Protein AF-A0A9E8MXX3-F1 (afdb_monomer_lite)

Foldseek 3Di:
DPDPVVVVVVVVVVPPDDPDDCAAEAPDPDADPPHNYHYDDPPDDDQFAEDAPVVVVPDDQDDAQRWHQHPVVRFIWGDNRPDTDTPDDDPDDPQEFEDAEQVSLPVQCVVVVVAEREGDAQHEYEQAFEYEHPHAYACNNHAYDYPAQVGREYEYELEENHEEAAAYHYERHEYEYANYAPDAYDHPPPHDHHYYNYHYDNHHHDHDD

pLDDT: mean 90.37, std 12.1, range [49.12, 98.62]

Secondary structure (DSSP, 8-state):
---HHHHHHHHHHHT--------EEES-SS--TT-SEEE--SS----PPEE-HHHHHT-SSPPTT-EEEETTTTEEEEE-SSSEEE-PPP---SSEEEESSGGGGHHHHHHTTTTEEEPPTT-EEEE-SEEE-SSEEE-TT-EEEES-TTT-EEE-TTSEEEEESS-EEEES-EEE-TTSEEEEE---SS--EEEES-EEES-B-----

InterPro domains:
  IPR059888 Phage tail-like, trimerisation region [PF26696] (25-89)

Structure (mmCIF, N/CA/C/O backbone):
data_AF-A0A9E8MXX3-F1
#
_entry.id   AF-A0A9E8MXX3-F1
#
loop_
_atom_site.group_PDB
_atom_site.id
_atom_site.type_symbol
_atom_site.label_atom_id
_atom_site.label_alt_id
_atom_site.label_comp_id
_atom_site.label_asym_id
_atom_site.label_entity_id
_atom_site.label_seq_id
_atom_site.pdbx_PDB_ins_code
_atom_site.Cartn_x
_atom_site.Cartn_y
_atom_site.Cartn_z
_atom_site.occupancy
_atom_site.B_iso_or_equiv
_atom_site.auth_seq_id
_atom_site.auth_comp_id
_atom_site.auth_asym_id
_atom_site.auth_atom_id
_atom_site.pdbx_PDB_model_num
ATOM 1 N N . MET A 1 1 ? -75.488 18.891 26.482 1.00 51.50 1 MET A N 1
ATOM 2 C CA . MET A 1 1 ? -74.584 17.748 26.210 1.00 51.50 1 MET A CA 1
ATOM 3 C C . MET A 1 1 ? -73.662 18.078 25.031 1.00 51.50 1 MET A C 1
ATOM 5 O O . MET A 1 1 ? -73.907 17.634 23.919 1.00 51.50 1 MET A O 1
ATOM 9 N N . LYS A 1 2 ? -72.642 18.923 25.226 1.00 52.25 2 LYS A N 1
ATOM 10 C CA . LYS A 1 2 ? -71.668 19.297 24.181 1.00 52.25 2 LYS A CA 1
ATOM 11 C C . LYS A 1 2 ? -70.307 19.552 24.844 1.00 52.25 2 LYS A C 1
ATOM 13 O O . LYS A 1 2 ? -70.026 20.690 25.183 1.00 52.25 2 LYS A O 1
ATOM 18 N N . SER A 1 3 ? -69.503 18.512 25.076 1.00 56.03 3 SER A N 1
ATOM 19 C CA . SER A 1 3 ? -68.077 18.686 25.443 1.00 56.03 3 SER A CA 1
ATOM 20 C C . SER A 1 3 ? -67.236 17.398 25.431 1.00 56.03 3 SER A C 1
ATOM 22 O O . SER A 1 3 ? -66.040 17.480 25.194 1.00 56.03 3 SER A O 1
ATOM 24 N N . ASN A 1 4 ? -67.816 16.199 25.563 1.00 59.06 4 ASN A N 1
ATOM 25 C CA . ASN A 1 4 ? -67.015 14.972 25.763 1.00 59.06 4 ASN A CA 1
ATOM 26 C C . ASN A 1 4 ? -66.175 14.513 24.552 1.00 59.06 4 ASN A C 1
ATOM 28 O O . ASN A 1 4 ? -65.220 13.762 24.721 1.00 59.06 4 ASN A O 1
ATOM 32 N N . LYS A 1 5 ? -66.505 14.953 23.329 1.00 59.31 5 LYS A N 1
ATOM 33 C CA . LYS A 1 5 ? -65.745 14.576 22.122 1.00 59.31 5 LYS A CA 1
ATOM 34 C C . LYS A 1 5 ? -64.396 15.300 22.027 1.00 59.31 5 LYS A C 1
ATOM 36 O O . LYS A 1 5 ? -63.440 14.712 21.540 1.00 59.31 5 LYS A O 1
ATOM 41 N N . LEU A 1 6 ? -64.310 16.539 22.521 1.00 61.47 6 LEU A N 1
ATOM 42 C CA . LEU A 1 6 ? -63.077 17.335 22.480 1.00 61.47 6 LEU A CA 1
ATOM 43 C C . LEU A 1 6 ? -62.052 16.818 23.499 1.00 61.47 6 LEU A C 1
ATOM 45 O O . LEU A 1 6 ? -60.873 16.699 23.186 1.00 61.47 6 LEU A O 1
ATOM 49 N N . THR A 1 7 ? -62.522 16.419 24.684 1.00 67.94 7 THR A N 1
ATOM 50 C CA . THR A 1 7 ? -61.693 15.795 25.725 1.00 67.94 7 THR A CA 1
ATOM 51 C C . THR A 1 7 ? -61.165 14.428 25.288 1.00 67.94 7 THR A C 1
ATOM 53 O O . THR A 1 7 ? -60.003 14.119 25.520 1.00 67.94 7 THR A O 1
ATOM 56 N N . LEU A 1 8 ? -61.986 13.626 24.597 1.00 64.69 8 LEU A N 1
ATOM 57 C CA . LEU A 1 8 ? -61.573 12.322 24.074 1.00 64.69 8 LEU A CA 1
ATOM 58 C C . LEU A 1 8 ? -60.527 12.454 22.951 1.00 64.69 8 LEU A C 1
ATOM 60 O O . LEU A 1 8 ? -59.564 11.698 22.936 1.00 64.69 8 LEU A O 1
ATOM 64 N N . ILE A 1 9 ? -60.662 13.445 22.061 1.00 69.81 9 ILE A N 1
ATOM 65 C CA . ILE A 1 9 ? -59.649 13.750 21.031 1.00 69.81 9 ILE A CA 1
ATOM 66 C C . ILE A 1 9 ? -58.335 14.223 21.673 1.00 69.81 9 ILE A C 1
ATOM 68 O O . ILE A 1 9 ? -57.268 13.774 21.266 1.00 69.81 9 ILE A O 1
ATOM 72 N N . GLY A 1 10 ? -58.400 15.070 22.708 1.00 69.31 10 GLY A N 1
ATOM 73 C CA . GLY A 1 10 ? -57.216 15.508 23.455 1.00 69.31 10 GLY A CA 1
ATOM 74 C C . GLY A 1 10 ? -56.471 14.358 24.144 1.00 69.31 10 GLY A C 1
ATOM 75 O O . GLY A 1 10 ? -55.245 14.329 24.123 1.00 69.31 10 GLY A O 1
ATOM 76 N N . ILE A 1 11 ? -57.199 13.372 24.684 1.00 69.31 11 ILE A N 1
ATOM 77 C CA . ILE A 1 11 ? -56.609 12.159 25.276 1.00 69.31 11 ILE A CA 1
ATOM 78 C C . ILE A 1 11 ? -55.983 11.267 24.195 1.00 69.31 11 ILE A C 1
ATOM 80 O O . ILE A 1 11 ? -54.882 10.770 24.393 1.00 69.31 11 ILE A O 1
ATOM 84 N N . VAL A 1 12 ? -56.625 11.097 23.034 1.00 67.06 12 VAL A N 1
ATOM 85 C CA . VAL A 1 12 ? -56.074 10.299 21.918 1.00 67.06 12 VAL A CA 1
ATOM 86 C C . VAL A 1 12 ? -54.793 10.923 21.346 1.00 67.06 12 VAL A C 1
ATOM 88 O O . VAL A 1 12 ? -53.860 10.196 21.020 1.00 67.06 12 VAL A O 1
ATOM 91 N N . ILE A 1 13 ? -54.703 12.256 21.288 1.00 67.12 13 ILE A N 1
ATOM 92 C CA . ILE A 1 13 ? -53.485 12.972 20.866 1.00 67.12 13 ILE A CA 1
ATOM 93 C C . ILE A 1 13 ? -52.346 12.803 21.889 1.00 67.12 13 ILE A C 1
ATOM 95 O O . ILE A 1 13 ? -51.187 12.717 21.494 1.00 67.12 13 ILE A O 1
ATOM 99 N N . LEU A 1 14 ? -52.661 12.674 23.185 1.00 62.53 14 LEU A N 1
ATOM 100 C CA . LEU A 1 14 ? -51.678 12.425 24.250 1.00 62.53 14 LEU A CA 1
ATOM 101 C C . LEU A 1 14 ? -51.040 11.019 24.171 1.00 62.53 14 LEU A C 1
ATOM 103 O O . LEU A 1 14 ? -49.971 10.804 24.734 1.00 62.53 14 LEU A O 1
ATOM 107 N N . PHE A 1 15 ? -51.669 10.080 23.450 1.00 60.38 15 PHE A N 1
ATOM 108 C CA . PHE A 1 15 ? -51.160 8.726 23.187 1.00 60.38 15 PHE A CA 1
ATOM 109 C C . PHE A 1 15 ? -50.511 8.564 21.802 1.00 60.38 15 PHE A C 1
ATOM 111 O O . PHE A 1 15 ? -50.185 7.439 21.420 1.00 60.38 15 PHE A O 1
ATOM 118 N N . ILE A 1 16 ? -50.286 9.649 21.048 1.00 65.12 16 ILE A N 1
ATOM 119 C CA . ILE A 1 16 ? -49.403 9.602 19.874 1.00 65.12 16 ILE A CA 1
ATOM 120 C C . ILE A 1 16 ? -47.984 9.409 20.408 1.00 65.12 16 ILE A C 1
ATOM 122 O O . ILE A 1 16 ? -47.291 10.353 20.781 1.00 65.12 16 ILE A O 1
ATOM 126 N N . THR A 1 17 ? -47.594 8.144 20.517 1.00 58.97 17 THR A N 1
ATOM 127 C CA . THR A 1 17 ? -46.279 7.703 20.957 1.00 58.97 17 THR A CA 1
ATOM 128 C C . THR A 1 17 ? -45.234 8.312 20.036 1.00 58.97 17 THR A C 1
ATOM 130 O O . THR A 1 17 ? -45.117 7.923 18.872 1.00 58.97 17 THR A O 1
ATOM 133 N N . THR A 1 18 ? -44.464 9.265 20.548 1.00 60.56 18 THR A N 1
ATOM 134 C CA . THR A 1 18 ? -43.192 9.613 19.932 1.00 60.56 18 THR A CA 1
ATOM 135 C C . THR A 1 18 ? -42.325 8.361 19.997 1.00 60.56 18 THR A C 1
ATOM 137 O O . THR A 1 18 ? -42.146 7.761 21.058 1.00 60.56 18 THR A O 1
ATOM 140 N N . THR A 1 19 ? -41.826 7.902 18.855 1.00 60.47 19 THR A N 1
ATOM 141 C CA . THR A 1 19 ? -40.753 6.910 18.834 1.00 60.47 19 THR A CA 1
ATOM 142 C C . THR A 1 19 ? -39.552 7.559 19.509 1.00 60.47 19 THR A C 1
ATOM 144 O O . THR A 1 19 ? -38.874 8.388 18.904 1.00 60.47 19 THR A O 1
ATOM 147 N N . ALA A 1 20 ? -39.330 7.262 20.788 1.00 61.31 20 ALA A N 1
ATOM 148 C CA . ALA A 1 20 ? -38.105 7.661 21.456 1.00 61.31 20 ALA A CA 1
ATOM 149 C C . ALA A 1 20 ? -36.953 6.935 20.751 1.00 61.31 20 ALA A C 1
ATOM 151 O O . ALA A 1 20 ? -36.932 5.705 20.692 1.00 61.31 20 ALA A O 1
ATOM 152 N N . LEU A 1 21 ? -36.032 7.696 20.161 1.00 63.25 21 LEU A N 1
ATOM 153 C CA . LEU A 1 21 ? -34.808 7.148 19.590 1.00 63.25 21 LEU A CA 1
ATOM 154 C C . LEU A 1 21 ? -33.996 6.553 20.749 1.00 63.25 21 LEU A C 1
ATOM 156 O O . LEU A 1 21 ? -33.576 7.279 21.644 1.00 63.25 21 LEU A O 1
ATOM 160 N N . ALA A 1 22 ? -33.813 5.231 20.767 1.00 72.19 22 ALA A N 1
ATOM 161 C CA . ALA A 1 22 ? -33.088 4.513 21.824 1.00 72.19 22 ALA A CA 1
ATOM 162 C C . ALA A 1 22 ? -31.554 4.560 21.647 1.00 72.19 22 ALA A C 1
ATOM 164 O O . ALA A 1 22 ? -30.841 3.689 22.141 1.00 72.19 22 ALA A O 1
ATOM 165 N N . GLN A 1 23 ? -31.050 5.542 20.901 1.00 86.56 23 GLN A N 1
ATOM 166 C CA . GLN A 1 23 ? -29.627 5.697 20.618 1.00 86.56 23 GLN A CA 1
ATOM 167 C C . GLN A 1 23 ? -28.916 6.242 21.852 1.00 86.56 23 GLN A C 1
ATOM 169 O O . GLN A 1 23 ? -29.399 7.173 22.503 1.00 86.56 23 GLN A O 1
ATOM 174 N N . VAL A 1 24 ? -27.754 5.680 22.167 1.00 91.75 24 VAL A N 1
ATOM 175 C CA . VAL A 1 24 ? -26.924 6.175 23.263 1.00 91.75 24 VAL A CA 1
ATOM 176 C C . VAL A 1 24 ? -25.972 7.227 22.705 1.00 91.75 24 VAL A C 1
ATOM 178 O O . VAL A 1 24 ? -25.040 6.905 21.979 1.00 91.75 24 VAL A O 1
ATOM 181 N N . GLY A 1 25 ? -26.204 8.492 23.045 1.00 91.38 25 GLY A N 1
ATOM 182 C CA . GLY A 1 25 ? -25.257 9.577 22.793 1.00 91.38 25 GLY A CA 1
ATOM 183 C C . GLY A 1 25 ? -24.396 9.849 24.022 1.00 91.38 25 GLY A C 1
ATOM 184 O O . GLY A 1 25 ? -24.923 10.033 25.119 1.00 91.38 25 GLY A O 1
ATOM 185 N N . VAL A 1 26 ? -23.077 9.920 23.851 1.00 94.06 26 VAL A N 1
ATOM 186 C CA . VAL A 1 26 ? -22.134 10.379 24.878 1.00 94.06 26 VAL A CA 1
ATOM 187 C C . VAL A 1 26 ? -21.408 11.607 24.341 1.00 94.06 26 VAL A C 1
ATOM 189 O O . VAL A 1 26 ? -20.681 11.531 23.358 1.00 94.06 26 VAL A O 1
ATOM 192 N N . GLY A 1 27 ? -21.629 12.767 24.960 1.00 93.31 27 GLY A N 1
ATOM 193 C CA . GLY A 1 27 ? -21.054 14.035 24.484 1.00 93.31 27 GLY A CA 1
ATOM 194 C C . GLY A 1 27 ? -21.733 14.627 23.237 1.00 93.31 27 GLY A C 1
ATOM 195 O O . GLY A 1 27 ? -21.269 15.633 22.709 1.00 93.31 27 GLY A O 1
ATOM 196 N N . THR A 1 28 ? -22.857 14.053 22.793 1.00 92.12 28 THR A N 1
ATOM 197 C CA . THR A 1 28 ? -23.733 14.599 21.743 1.00 92.12 28 THR A CA 1
ATOM 198 C C . THR A 1 28 ? -25.205 14.437 22.131 1.00 92.12 28 THR A C 1
ATOM 200 O O . THR A 1 28 ? -25.588 13.450 22.758 1.00 92.12 28 THR A O 1
ATOM 203 N N . THR A 1 29 ? -26.038 15.412 21.763 1.00 90.94 29 THR A N 1
ATOM 204 C CA . THR A 1 29 ? -27.509 15.340 21.867 1.00 90.94 29 THR A CA 1
ATOM 205 C C . THR A 1 29 ? -28.170 14.956 20.546 1.00 90.94 29 THR A C 1
ATOM 207 O O . THR A 1 29 ? -29.389 14.820 20.475 1.00 90.94 29 THR A O 1
ATOM 210 N N . SER A 1 30 ? -27.382 14.798 19.486 1.00 91.31 30 SER A N 1
ATOM 211 C CA . SER A 1 30 ? -27.832 14.368 18.166 1.00 91.31 30 SER A CA 1
ATOM 212 C C . SER A 1 30 ? -26.893 13.270 17.673 1.00 91.31 30 SER A C 1
ATOM 214 O O . SER A 1 30 ? -26.006 13.565 16.874 1.00 91.31 30 SER A O 1
ATOM 216 N N . PRO A 1 31 ? -27.026 12.038 18.204 1.00 92.31 31 PRO A N 1
ATOM 217 C CA . PRO A 1 31 ? -26.298 10.887 17.687 1.00 92.31 31 PRO A CA 1
ATOM 218 C C . PRO A 1 31 ? -26.534 10.720 16.187 1.00 92.31 31 PRO A C 1
ATOM 220 O O . PRO A 1 31 ? -27.641 10.981 15.704 1.00 92.31 31 PRO A O 1
ATOM 223 N N . ASP A 1 32 ? -25.525 10.249 15.459 1.00 93.44 32 ASP A N 1
ATOM 224 C CA . ASP A 1 32 ? -25.701 9.885 14.057 1.00 93.44 32 ASP A CA 1
ATOM 225 C C . ASP A 1 32 ? -26.836 8.856 13.914 1.00 93.44 32 ASP A C 1
ATOM 227 O O . ASP A 1 32 ? -26.907 7.869 14.656 1.00 93.44 32 ASP A O 1
ATOM 231 N N . ALA A 1 33 ? -27.736 9.074 12.951 1.00 91.31 33 ALA A N 1
ATOM 232 C CA . ALA A 1 33 ? -28.928 8.251 12.752 1.00 91.31 33 ALA A CA 1
ATOM 233 C C . ALA A 1 33 ? -28.610 6.770 12.457 1.00 91.31 33 ALA A C 1
ATOM 235 O O . ALA A 1 33 ? -29.458 5.909 12.688 1.00 91.31 33 ALA A O 1
ATOM 236 N N . SER A 1 34 ? -27.403 6.468 11.969 1.00 91.25 34 SER A N 1
ATOM 237 C CA . SER A 1 34 ? -26.929 5.108 11.696 1.00 91.25 34 SER A CA 1
ATOM 238 C C . SER A 1 34 ? -26.264 4.422 12.899 1.00 91.25 34 SER A C 1
ATOM 240 O O . SER A 1 34 ? -25.916 3.244 12.814 1.00 91.25 34 SER A O 1
ATOM 242 N N . SER A 1 35 ? -26.109 5.119 14.030 1.00 90.88 35 SER A N 1
ATOM 243 C CA . SER A 1 35 ? -25.409 4.617 15.215 1.00 90.88 35 SER A CA 1
ATOM 244 C C . SER A 1 35 ? -26.363 4.113 16.306 1.00 90.88 35 SER A C 1
ATOM 246 O O . SER A 1 35 ? -27.438 4.668 16.540 1.00 90.88 35 SER A O 1
ATOM 248 N N . ALA A 1 36 ? -25.953 3.050 17.006 1.00 92.19 36 ALA A N 1
ATOM 249 C CA . ALA A 1 36 ? -26.573 2.632 18.269 1.00 92.19 36 ALA A CA 1
ATOM 250 C C . ALA A 1 36 ? -25.893 3.289 19.490 1.00 92.19 36 ALA A C 1
ATOM 252 O O . ALA A 1 36 ? -26.540 3.519 20.513 1.00 92.19 36 ALA A O 1
ATOM 253 N N . LEU A 1 37 ? -24.600 3.605 19.359 1.00 93.19 37 LEU A N 1
ATOM 254 C CA . LEU A 1 37 ? -23.781 4.356 20.306 1.00 93.19 37 LEU A CA 1
ATOM 255 C C . LEU A 1 37 ? -22.956 5.379 19.514 1.00 93.19 37 LEU A C 1
ATOM 257 O O . LEU A 1 37 ? -22.193 4.979 18.637 1.00 93.19 37 LEU A O 1
ATOM 261 N N . ASP A 1 38 ? -23.093 6.662 19.844 1.00 95.06 38 ASP A N 1
ATOM 262 C CA . ASP A 1 38 ? -22.302 7.760 19.279 1.00 95.06 38 ASP A CA 1
ATOM 263 C C . ASP A 1 38 ? -21.558 8.489 20.400 1.00 95.06 38 ASP A C 1
ATOM 265 O O . ASP A 1 38 ? -22.160 8.894 21.400 1.00 95.06 38 ASP A O 1
ATOM 269 N N . ILE A 1 39 ? -20.244 8.637 20.250 1.00 95.38 39 ILE A N 1
ATOM 270 C CA . ILE A 1 39 ? -19.372 9.277 21.233 1.00 95.38 39 ILE A CA 1
ATOM 271 C C . ILE A 1 39 ? -18.681 10.458 20.557 1.00 95.38 39 ILE A C 1
ATOM 273 O O . ILE A 1 39 ? -17.799 10.272 19.722 1.00 95.38 39 ILE A O 1
ATOM 277 N N . SER A 1 40 ? -19.031 11.674 20.974 1.00 95.56 40 SER A N 1
ATOM 278 C CA . SER A 1 40 ? -18.422 12.910 20.485 1.00 95.56 40 SER A CA 1
ATOM 279 C C . SER A 1 40 ? -17.608 13.575 21.591 1.00 95.56 40 SER A C 1
ATOM 281 O O . SER A 1 40 ? -18.142 13.993 22.619 1.00 95.56 40 SER A O 1
ATOM 283 N N . SER A 1 41 ? -16.299 13.690 21.386 1.00 95.31 41 SER A N 1
ATOM 284 C CA . SER A 1 41 ? -15.399 14.445 22.256 1.00 95.31 41 SER A CA 1
ATOM 285 C C . SER A 1 41 ? -14.149 14.865 21.489 1.00 95.31 41 SER A C 1
ATOM 287 O O . SER A 1 41 ? -13.673 14.144 20.617 1.00 95.31 41 SER A O 1
ATOM 289 N N . THR A 1 42 ? -13.602 16.034 21.824 1.00 96.25 42 THR A N 1
ATOM 290 C CA . THR A 1 42 ? -12.313 16.520 21.302 1.00 96.25 42 THR A CA 1
ATOM 291 C C . THR A 1 42 ? -11.166 16.324 22.295 1.00 96.25 42 THR A C 1
ATOM 293 O O . THR A 1 42 ? -10.011 16.559 21.948 1.00 96.25 42 THR A O 1
ATOM 296 N N . THR A 1 43 ? -11.468 15.911 23.532 1.00 96.81 43 THR A N 1
ATOM 297 C CA . THR A 1 43 ? -10.500 15.809 24.641 1.00 96.81 43 THR A CA 1
ATOM 298 C C . THR A 1 43 ? -10.482 14.441 25.323 1.00 96.81 43 THR A C 1
ATOM 300 O O . THR A 1 43 ? -9.586 14.172 26.120 1.00 96.81 43 THR A O 1
ATOM 303 N N . GLN A 1 44 ? -11.453 13.571 25.038 1.00 95.44 44 GLN A N 1
ATOM 304 C CA . GLN A 1 44 ? -11.590 12.239 25.631 1.00 95.44 44 GLN A CA 1
ATOM 305 C C . GLN A 1 44 ? -11.795 11.191 24.535 1.00 95.44 44 GLN A C 1
ATOM 307 O O . GLN A 1 44 ? -12.273 11.505 23.449 1.00 95.44 44 GLN A O 1
ATOM 312 N N . GLY A 1 45 ? -11.454 9.939 24.838 1.00 91.69 45 GLY A N 1
ATOM 313 C CA . GLY A 1 45 ? -11.676 8.796 23.953 1.00 91.69 45 GLY A CA 1
ATOM 314 C C . GLY A 1 45 ? -12.502 7.696 24.616 1.00 91.69 45 GLY A C 1
ATOM 315 O O . GLY A 1 45 ? -12.929 7.818 25.765 1.00 91.69 45 GLY A O 1
ATOM 316 N N . LEU A 1 46 ? -12.695 6.594 23.892 1.00 94.12 46 LEU A N 1
ATOM 317 C CA . LEU A 1 46 ? -13.276 5.370 24.434 1.00 94.12 46 LEU A CA 1
ATOM 318 C C . LEU A 1 46 ? -12.185 4.538 25.117 1.00 94.12 46 LEU A C 1
ATOM 320 O O . LEU A 1 46 ? -11.231 4.108 24.471 1.00 94.12 46 LEU A O 1
ATOM 324 N N . LEU A 1 47 ? -12.348 4.267 26.411 1.00 94.38 47 LEU A N 1
ATOM 325 C CA . LEU A 1 47 ? -11.516 3.296 27.116 1.00 94.38 47 LEU A CA 1
ATOM 326 C C . LEU A 1 47 ? -12.168 1.909 27.020 1.00 94.38 47 LEU A C 1
ATOM 328 O O . LEU A 1 47 ? -13.126 1.625 27.738 1.00 94.38 47 LEU A O 1
ATOM 332 N N . ALA A 1 48 ? -11.665 1.055 26.126 1.00 95.56 48 ALA A N 1
ATOM 333 C CA . ALA A 1 48 ? -12.129 -0.330 26.012 1.00 95.56 48 ALA A CA 1
ATOM 334 C C . ALA A 1 48 ? -11.802 -1.144 27.284 1.00 95.56 48 ALA A C 1
ATOM 336 O O . ALA A 1 48 ? -10.890 -0.768 28.032 1.00 95.56 48 ALA A O 1
ATOM 337 N N . PRO A 1 49 ? -12.496 -2.273 27.536 1.00 97.75 49 PRO A N 1
ATOM 338 C CA . PRO A 1 49 ? -12.134 -3.189 28.613 1.00 97.75 49 PRO A CA 1
ATOM 339 C C . PRO A 1 49 ? -10.656 -3.585 28.530 1.00 97.75 49 PRO A C 1
ATOM 341 O O . PRO A 1 49 ? -10.191 -4.039 27.484 1.00 97.75 49 PRO A O 1
ATOM 344 N N . ARG A 1 50 ? -9.931 -3.394 29.635 1.00 98.12 50 ARG A N 1
ATOM 345 C CA . ARG A 1 50 ? -8.512 -3.742 29.773 1.00 98.12 50 ARG A CA 1
ATOM 346 C C . ARG A 1 50 ? -8.385 -5.021 30.578 1.00 98.12 50 ARG A C 1
ATOM 348 O O . ARG A 1 50 ? -9.008 -5.123 31.632 1.00 98.12 50 ARG A O 1
ATOM 355 N N . MET A 1 51 ? -7.594 -5.963 30.090 1.00 98.25 51 MET A N 1
ATOM 356 C CA . MET A 1 51 ? -7.418 -7.271 30.717 1.00 98.25 51 MET A CA 1
ATOM 357 C C . MET A 1 51 ? -6.087 -7.894 30.298 1.00 98.25 51 MET A C 1
ATOM 359 O O . MET A 1 51 ? -5.517 -7.497 29.287 1.00 98.25 51 MET A O 1
ATOM 363 N N . THR A 1 52 ? -5.593 -8.855 31.068 1.00 98.50 52 THR A N 1
ATOM 364 C CA . THR A 1 52 ? -4.419 -9.672 30.712 1.00 98.50 52 THR A CA 1
ATOM 365 C C . THR A 1 52 ? -4.714 -10.570 29.508 1.00 98.50 52 THR A C 1
ATOM 367 O O . THR A 1 52 ? -5.875 -10.855 29.187 1.00 98.50 52 THR A O 1
ATOM 370 N N . THR A 1 53 ? -3.670 -11.106 28.875 1.00 98.00 53 THR A N 1
ATOM 371 C CA . THR A 1 53 ? -3.804 -12.113 27.811 1.00 98.00 53 THR A CA 1
ATOM 372 C C . THR A 1 53 ? -4.601 -13.324 28.299 1.00 98.00 53 THR A C 1
ATOM 374 O O . THR A 1 53 ? -5.444 -13.867 27.575 1.00 98.00 53 THR A O 1
ATOM 377 N N . THR A 1 54 ? -4.362 -13.738 29.546 1.00 98.38 54 THR A N 1
ATOM 378 C CA . THR A 1 54 ? -5.047 -14.883 30.163 1.00 98.38 54 THR A CA 1
ATOM 379 C C . THR A 1 54 ? -6.540 -14.608 30.327 1.00 98.38 54 THR A C 1
ATOM 381 O O . THR A 1 54 ? -7.363 -15.438 29.954 1.00 98.38 54 THR A O 1
ATOM 384 N N . GLU A 1 55 ? -6.915 -13.427 30.815 1.00 98.50 55 GLU A N 1
ATOM 385 C CA . GLU A 1 55 ? -8.321 -13.044 30.980 1.00 98.50 55 GLU A CA 1
ATOM 386 C C . GLU A 1 55 ? -9.044 -12.900 29.635 1.00 98.50 55 GLU A C 1
ATOM 388 O O . GLU A 1 55 ? -10.148 -13.422 29.484 1.00 98.50 55 GLU A O 1
ATOM 393 N N . ARG A 1 56 ? -8.410 -12.278 28.628 1.00 98.19 56 ARG A N 1
ATOM 394 C CA . ARG A 1 56 ? -8.966 -12.178 27.267 1.00 98.19 56 ARG A CA 1
ATOM 395 C C . ARG A 1 56 ? -9.251 -13.549 26.670 1.00 98.19 56 ARG A C 1
ATOM 397 O O . ARG A 1 56 ? -10.324 -13.782 26.115 1.00 98.19 56 ARG A O 1
ATOM 404 N N . THR A 1 57 ? -8.279 -14.455 26.747 1.00 97.06 57 THR A N 1
ATOM 405 C CA . THR A 1 57 ? -8.407 -15.801 26.166 1.00 97.06 57 THR A CA 1
ATOM 406 C C . THR A 1 57 ? -9.353 -16.703 26.958 1.00 97.06 57 THR A C 1
ATOM 408 O O . THR A 1 57 ? -9.881 -17.657 26.393 1.00 97.06 57 THR A O 1
ATOM 411 N N . ALA A 1 58 ? -9.641 -16.367 28.220 1.00 98.06 58 ALA A N 1
ATOM 412 C CA . ALA A 1 58 ? -10.631 -17.047 29.050 1.00 98.06 58 ALA A CA 1
ATOM 413 C C . ALA A 1 58 ? -12.088 -16.608 28.794 1.00 98.06 58 ALA A C 1
ATOM 415 O O . ALA A 1 58 ? -13.004 -17.215 29.355 1.00 98.06 58 ALA A O 1
ATOM 416 N N . ILE A 1 59 ? -12.344 -15.585 27.965 1.00 98.00 59 ILE A N 1
ATOM 417 C CA . ILE A 1 59 ? -13.714 -15.184 27.610 1.00 98.00 59 ILE A CA 1
ATOM 418 C C . ILE A 1 59 ? -14.409 -16.346 26.888 1.00 98.00 59 ILE A C 1
ATOM 420 O O . ILE A 1 59 ? -13.991 -16.774 25.814 1.00 98.00 59 ILE A O 1
ATOM 424 N N . VAL A 1 60 ? -15.500 -16.846 27.470 1.00 97.69 60 VAL A N 1
ATOM 425 C CA . VAL A 1 60 ? -16.282 -17.955 26.909 1.00 97.69 60 VAL A CA 1
ATOM 426 C C . VAL A 1 60 ? -17.211 -17.436 25.814 1.00 97.69 60 VAL A C 1
ATOM 428 O O . VAL A 1 60 ? -18.022 -16.549 26.062 1.00 97.69 60 VAL A O 1
ATOM 431 N N . SER A 1 61 ? -17.138 -18.037 24.622 1.00 96.31 61 SER A N 1
ATOM 432 C CA . SER A 1 61 ? -17.965 -17.681 23.452 1.00 96.31 61 SER A CA 1
ATOM 433 C C . SER A 1 61 ? -17.949 -16.176 23.111 1.00 96.31 61 SER A C 1
ATOM 435 O O . SER A 1 61 ? -19.010 -15.546 23.086 1.00 96.31 61 SER A O 1
ATOM 437 N N . PRO A 1 62 ? -16.770 -15.568 22.867 1.00 97.31 62 PRO A N 1
ATOM 438 C CA . PRO A 1 62 ? -16.685 -14.150 22.536 1.00 97.31 62 PRO A CA 1
ATOM 439 C C . PRO A 1 62 ? -17.440 -13.851 21.234 1.00 97.31 62 PRO A C 1
ATOM 441 O O . PRO A 1 62 ? -17.398 -14.615 20.269 1.00 97.31 62 PRO A O 1
ATOM 444 N N . ALA A 1 63 ? -18.145 -12.720 21.197 1.00 98.12 63 ALA A N 1
ATOM 445 C CA . ALA A 1 63 ? -18.834 -12.279 19.991 1.00 98.12 63 ALA A CA 1
ATOM 446 C C . ALA A 1 63 ? -17.824 -11.831 18.923 1.00 98.12 63 ALA A C 1
ATOM 448 O O . ALA A 1 63 ? -16.816 -11.196 19.235 1.00 98.12 63 ALA A O 1
ATOM 449 N N . LYS A 1 64 ? -18.110 -12.107 17.646 1.00 97.94 64 LYS A N 1
ATOM 450 C CA . LYS A 1 64 ? -17.323 -11.554 16.536 1.00 97.94 64 LYS A CA 1
ATOM 451 C C . LYS A 1 64 ? -17.362 -10.022 16.580 1.00 97.94 64 LYS A C 1
ATOM 453 O O . LYS A 1 64 ? -18.434 -9.435 16.693 1.00 97.94 64 LYS A O 1
ATOM 458 N N . GLY A 1 65 ? -16.196 -9.394 16.477 1.00 96.81 65 GLY A N 1
ATOM 459 C CA . GLY A 1 65 ? -16.008 -7.951 16.611 1.00 96.81 65 GLY A CA 1
ATOM 460 C C . GLY A 1 65 ? -15.850 -7.459 18.054 1.00 96.81 65 GLY A C 1
ATOM 461 O O . GLY A 1 65 ? -15.716 -6.254 18.250 1.00 96.81 65 GLY A O 1
ATOM 462 N N . LEU A 1 66 ? -15.846 -8.344 19.064 1.00 97.81 66 LEU A N 1
ATOM 463 C CA . LEU A 1 66 ? -15.579 -7.953 20.451 1.00 97.81 66 LEU A CA 1
ATOM 464 C C . LEU A 1 66 ? -14.173 -7.356 20.561 1.00 97.81 66 LEU A C 1
ATOM 466 O O . LEU A 1 66 ? -13.203 -8.062 20.304 1.00 97.81 66 LEU A O 1
ATOM 470 N N . LEU A 1 67 ? -14.085 -6.085 20.957 1.00 97.75 67 LEU A N 1
ATOM 471 C CA . LEU A 1 67 ? -12.842 -5.326 21.086 1.00 97.75 67 LEU A CA 1
ATOM 472 C C . LEU A 1 67 ? -12.424 -5.209 22.556 1.00 97.75 67 LEU A C 1
ATOM 474 O O . LEU A 1 67 ? -13.220 -4.800 23.404 1.00 97.75 67 LEU A O 1
ATOM 478 N N . VAL A 1 68 ? -11.161 -5.510 22.843 1.00 97.94 68 VAL A N 1
ATOM 479 C CA . VAL A 1 68 ? -10.542 -5.337 24.164 1.00 97.94 68 VAL A CA 1
ATOM 480 C C . VAL A 1 68 ? -9.133 -4.772 24.020 1.00 97.94 68 VAL A C 1
ATOM 482 O O . VAL A 1 68 ? -8.542 -4.830 22.943 1.00 97.94 68 VAL A O 1
ATOM 485 N N . PHE A 1 69 ? -8.578 -4.250 25.108 1.00 97.75 69 PHE A N 1
ATOM 486 C CA . PHE A 1 69 ? -7.161 -3.914 25.202 1.00 97.75 69 PHE A CA 1
ATOM 487 C C . PHE A 1 69 ? -6.451 -4.946 26.088 1.00 97.75 69 PHE A C 1
ATOM 489 O O . PHE A 1 69 ? -6.815 -5.124 27.253 1.00 97.75 69 PHE A O 1
ATOM 496 N N . ASP A 1 70 ? -5.461 -5.635 25.526 1.00 97.75 70 ASP A N 1
ATOM 497 C CA . ASP A 1 70 ? -4.629 -6.611 26.228 1.00 97.75 70 ASP A CA 1
ATOM 498 C C . ASP A 1 70 ? -3.424 -5.902 26.858 1.00 97.75 70 ASP A C 1
ATOM 500 O O . ASP A 1 70 ? -2.602 -5.335 26.139 1.00 97.75 70 ASP A O 1
ATOM 504 N N . ILE A 1 71 ? -3.335 -5.921 28.189 1.00 97.44 71 ILE A N 1
ATOM 505 C CA . ILE A 1 71 ? -2.298 -5.200 28.946 1.00 97.44 71 ILE A CA 1
ATOM 506 C C . ILE A 1 71 ? -0.959 -5.940 29.028 1.00 97.44 71 ILE A C 1
ATOM 508 O O . ILE A 1 71 ? 0.027 -5.320 29.404 1.00 97.44 71 ILE A O 1
ATOM 512 N N . ASP A 1 72 ? -0.904 -7.235 28.706 1.00 97.06 72 ASP A N 1
ATOM 513 C CA . ASP A 1 72 ? 0.376 -7.959 28.670 1.00 97.06 72 ASP A CA 1
ATOM 514 C C . ASP A 1 72 ? 1.096 -7.714 27.335 1.00 97.06 72 ASP A C 1
ATOM 516 O O . ASP A 1 72 ? 2.324 -7.699 27.275 1.00 97.06 72 ASP A O 1
ATOM 520 N N . ASN A 1 73 ? 0.320 -7.513 26.264 1.00 94.06 73 ASN A N 1
ATOM 521 C CA . ASN A 1 73 ? 0.817 -7.265 24.908 1.00 94.06 73 ASN A CA 1
ATOM 522 C C . ASN A 1 73 ? 0.802 -5.780 24.504 1.00 94.06 73 ASN A C 1
ATOM 524 O O . ASN A 1 73 ? 1.220 -5.462 23.393 1.00 94.06 73 ASN A O 1
ATOM 528 N N . ASP A 1 74 ? 0.276 -4.895 25.356 1.00 93.94 74 ASP A N 1
ATOM 529 C CA . ASP A 1 74 ? 0.088 -3.463 25.086 1.00 93.94 74 ASP A CA 1
ATOM 530 C C . ASP A 1 74 ? -0.590 -3.167 23.732 1.00 93.94 74 ASP A C 1
ATOM 532 O O . ASP A 1 74 ? -0.197 -2.267 22.985 1.00 93.94 74 ASP A O 1
ATOM 536 N N . ALA A 1 75 ? -1.642 -3.924 23.400 1.00 94.25 75 ALA A N 1
ATOM 537 C CA . ALA A 1 75 ? -2.319 -3.811 22.110 1.00 94.25 75 ALA A CA 1
ATOM 538 C C . ALA A 1 75 ? -3.833 -4.027 22.200 1.00 94.25 75 ALA A C 1
ATOM 540 O O . ALA A 1 75 ? -4.348 -4.774 23.036 1.00 94.25 75 ALA A O 1
ATOM 541 N N . PHE A 1 76 ? -4.565 -3.399 21.278 1.00 97.44 76 PHE A N 1
ATOM 542 C CA . PHE A 1 76 ? -5.969 -3.729 21.051 1.00 97.44 76 PHE A CA 1
ATOM 543 C C . PHE A 1 76 ? -6.088 -5.075 20.345 1.00 97.44 76 PHE A C 1
ATOM 545 O O . PHE A 1 76 ? -5.315 -5.377 19.441 1.00 97.44 76 PHE A O 1
ATOM 552 N N . TYR A 1 77 ? -7.094 -5.857 20.717 1.00 97.56 77 TYR A N 1
ATOM 553 C CA . TYR A 1 77 ? -7.449 -7.102 20.052 1.00 97.56 77 TYR A CA 1
ATOM 554 C C . TYR A 1 77 ? -8.942 -7.143 19.769 1.00 97.56 77 TYR A C 1
ATOM 556 O O . TYR A 1 77 ? -9.743 -6.763 20.625 1.00 97.56 77 TYR A O 1
ATOM 564 N N . PHE A 1 78 ? -9.317 -7.661 18.600 1.00 97.94 78 PHE A N 1
ATOM 565 C CA . PHE A 1 78 ? -10.700 -8.022 18.310 1.00 97.94 78 PHE A CA 1
ATOM 566 C C . PHE A 1 78 ? -10.840 -9.524 18.064 1.00 97.94 78 PHE A C 1
ATOM 568 O O . PHE A 1 78 ? -9.911 -10.177 17.587 1.00 97.94 78 PHE A O 1
ATOM 575 N N . TYR A 1 79 ? -12.003 -10.081 18.394 1.00 98.31 79 TYR A N 1
ATOM 576 C CA . TYR A 1 79 ? -12.315 -11.468 18.064 1.00 98.31 79 TYR A CA 1
ATOM 577 C C . TYR A 1 79 ? -12.884 -11.565 16.642 1.00 98.31 79 TYR A C 1
ATOM 579 O O . TYR A 1 79 ? -13.925 -10.976 16.351 1.00 98.31 79 TYR A O 1
ATOM 587 N N . ASP A 1 80 ? -12.244 -12.305 15.737 1.00 97.25 80 ASP A N 1
ATOM 588 C CA . ASP A 1 80 ? -12.675 -12.413 14.328 1.00 97.25 80 ASP A CA 1
ATOM 589 C C . ASP A 1 80 ? -13.813 -13.437 14.096 1.00 97.25 80 ASP A C 1
ATOM 591 O O . ASP A 1 80 ? -14.360 -13.545 12.990 1.00 97.25 80 ASP A O 1
ATOM 595 N N . GLY A 1 81 ? -14.214 -14.142 15.159 1.00 96.75 81 GLY A N 1
ATOM 596 C CA . GLY A 1 81 ? -15.148 -15.270 15.142 1.00 96.75 81 GLY A CA 1
ATOM 597 C C . GLY A 1 81 ? -14.481 -16.627 15.399 1.00 96.75 81 GLY A C 1
ATOM 598 O O . GLY A 1 81 ? -15.192 -17.602 15.630 1.00 96.75 81 GLY A O 1
ATOM 599 N N . ALA A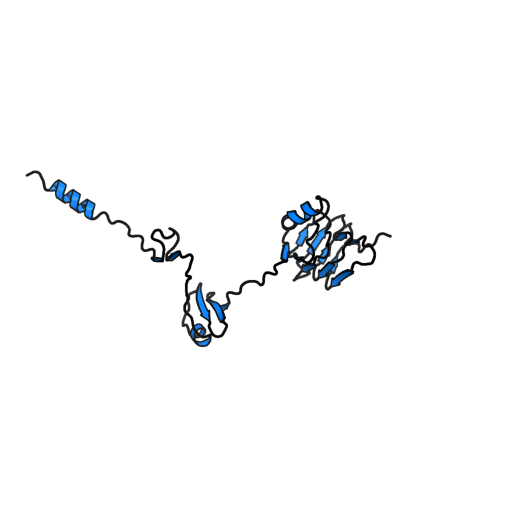 1 82 ? -13.149 -16.686 15.383 1.00 96.12 82 ALA A N 1
ATOM 600 C CA . ALA A 1 82 ? -12.347 -17.872 15.671 1.00 96.12 82 ALA A CA 1
ATOM 601 C C . ALA A 1 82 ? -11.133 -17.553 16.563 1.00 96.12 82 ALA A C 1
ATOM 603 O O . ALA A 1 82 ? -10.896 -18.255 17.546 1.00 96.12 82 ALA A O 1
ATOM 604 N N . ASN A 1 83 ? -10.407 -16.476 16.263 1.00 97.06 83 ASN A N 1
ATOM 605 C CA . ASN A 1 83 ? -9.157 -16.073 16.893 1.00 97.06 83 ASN A CA 1
ATOM 606 C C . ASN A 1 83 ? -9.219 -14.638 17.429 1.00 97.06 83 ASN A C 1
ATOM 608 O O . ASN A 1 83 ? -9.987 -13.793 16.965 1.00 97.06 83 ASN A O 1
ATOM 612 N N . TRP A 1 84 ? -8.345 -14.358 18.393 1.00 97.25 84 TRP A N 1
ATOM 613 C CA . TRP A 1 84 ? -8.025 -12.996 18.804 1.00 97.25 84 TRP A CA 1
ATOM 614 C C . TRP A 1 84 ? -6.957 -12.425 17.873 1.00 97.25 84 TRP A C 1
ATOM 616 O O . TRP A 1 84 ? -5.847 -12.951 17.820 1.00 97.25 84 TRP A O 1
ATOM 626 N N . ILE A 1 85 ? -7.294 -11.347 17.167 1.00 96.75 85 ILE A N 1
ATOM 627 C CA . ILE A 1 85 ? -6.411 -10.671 16.214 1.00 96.75 85 ILE A CA 1
ATOM 628 C C . ILE A 1 85 ? -6.002 -9.319 16.787 1.00 96.75 85 ILE A C 1
ATOM 630 O O . ILE A 1 85 ? -6.862 -8.536 17.202 1.00 96.75 85 ILE A O 1
ATOM 634 N N . ALA A 1 86 ? -4.695 -9.056 16.820 1.00 94.94 86 ALA A N 1
ATOM 635 C CA . ALA A 1 86 ? -4.162 -7.767 17.232 1.00 94.94 86 ALA A CA 1
ATOM 636 C C . ALA A 1 86 ? -4.539 -6.694 16.202 1.00 94.94 86 ALA A C 1
ATOM 638 O O . ALA A 1 86 ? -4.439 -6.903 14.993 1.00 94.94 86 ALA A O 1
ATOM 639 N N . VAL A 1 87 ? -4.968 -5.531 16.682 1.00 93.62 87 VAL A N 1
ATOM 640 C CA . VAL A 1 87 ? -5.151 -4.342 15.852 1.00 93.62 87 VAL A CA 1
ATOM 641 C C . VAL A 1 87 ? -3.810 -3.629 15.794 1.00 93.62 87 VAL A C 1
ATOM 643 O O . VAL A 1 87 ? -3.477 -2.818 16.657 1.00 93.62 87 VAL A O 1
ATOM 646 N N . GLU A 1 88 ? -3.027 -3.962 14.779 1.00 84.19 88 GLU A N 1
ATOM 647 C CA . GLU A 1 88 ? -1.733 -3.337 14.540 1.00 84.19 88 GLU A CA 1
ATOM 648 C C . GLU A 1 88 ? -1.879 -2.208 13.519 1.00 84.19 88 GLU A C 1
ATOM 650 O O . GLU A 1 88 ? -2.520 -2.347 12.474 1.00 84.19 88 GLU A O 1
ATOM 655 N N . GLY A 1 89 ? -1.278 -1.058 13.822 1.00 73.62 89 GLY A N 1
ATOM 656 C CA . GLY A 1 89 ? -1.074 -0.031 12.812 1.00 73.62 89 GLY A CA 1
ATOM 657 C C . GLY A 1 89 ? -0.008 -0.512 11.835 1.00 73.62 89 GLY A C 1
ATOM 658 O O . GLY A 1 89 ? 1.094 -0.857 12.255 1.00 73.62 89 GLY A O 1
ATOM 659 N N . GLY A 1 90 ? -0.305 -0.514 10.534 1.00 70.06 90 GLY A N 1
ATOM 660 C CA . GLY A 1 90 ? 0.730 -0.745 9.528 1.00 70.06 90 GLY A CA 1
ATOM 661 C C . GL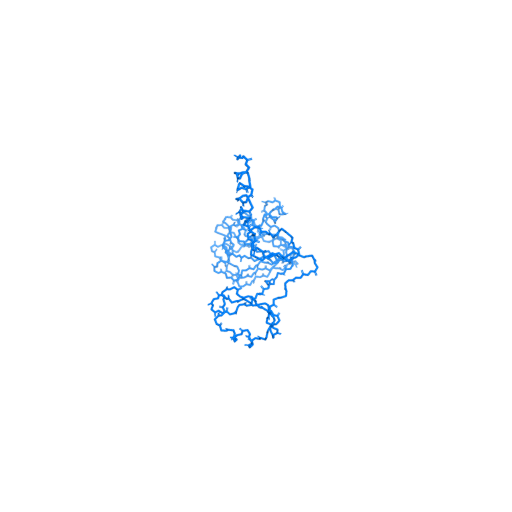Y A 1 90 ? 1.860 0.272 9.710 1.00 70.06 90 GLY A C 1
ATOM 662 O O . GLY A 1 90 ? 1.597 1.474 9.813 1.00 70.06 90 GLY A O 1
ATOM 663 N N . VAL A 1 91 ? 3.111 -0.193 9.772 1.00 61.62 91 VAL A N 1
ATOM 664 C CA . VAL A 1 91 ? 4.279 0.694 9.844 1.00 61.62 91 VAL A CA 1
ATOM 665 C C . VAL A 1 91 ? 4.343 1.496 8.547 1.00 61.62 91 VAL A C 1
ATOM 667 O O . VAL A 1 91 ? 4.829 1.017 7.526 1.00 61.62 91 VAL A O 1
ATOM 670 N N . LYS A 1 92 ? 3.851 2.734 8.578 1.00 69.19 92 LYS A N 1
ATOM 671 C CA . LYS A 1 92 ? 4.014 3.672 7.470 1.00 69.19 92 LYS A CA 1
ATOM 672 C C . LYS A 1 92 ? 5.378 4.328 7.609 1.00 69.19 92 LYS A C 1
ATOM 674 O O . LYS A 1 92 ? 5.632 5.042 8.576 1.00 69.19 92 LYS A O 1
ATOM 679 N N . ARG A 1 93 ? 6.276 4.084 6.653 1.00 77.94 93 ARG A N 1
ATOM 680 C CA . ARG A 1 93 ? 7.462 4.939 6.511 1.00 77.94 93 ARG A CA 1
ATOM 681 C C . ARG A 1 93 ? 6.966 6.303 6.027 1.00 77.94 93 ARG A C 1
ATOM 683 O O . ARG A 1 93 ? 6.050 6.359 5.213 1.00 77.94 93 ARG A O 1
ATOM 690 N N . ASN A 1 94 ? 7.566 7.391 6.501 1.00 83.75 94 ASN A N 1
ATOM 691 C CA . ASN A 1 94 ? 7.170 8.738 6.063 1.00 83.75 94 ASN A CA 1
ATOM 692 C C . ASN A 1 94 ? 7.411 8.955 4.558 1.00 83.75 94 ASN A C 1
ATOM 694 O O . ASN A 1 94 ? 6.747 9.768 3.933 1.00 83.75 94 ASN A O 1
ATOM 698 N N . ASN A 1 95 ? 8.365 8.217 3.998 1.00 91.62 95 ASN A N 1
ATOM 699 C CA . ASN A 1 95 ? 8.830 8.243 2.620 1.00 91.62 95 ASN A CA 1
ATOM 700 C C . ASN A 1 95 ? 8.469 6.919 1.927 1.00 91.62 95 ASN A C 1
ATOM 702 O O . ASN A 1 95 ? 9.343 6.115 1.597 1.00 91.62 95 ASN A O 1
ATOM 706 N N . TYR A 1 96 ? 7.171 6.658 1.781 1.00 94.00 96 TYR A N 1
ATOM 707 C CA . TYR A 1 96 ? 6.652 5.427 1.191 1.00 94.00 96 TYR A CA 1
ATOM 708 C C . TYR A 1 96 ? 5.472 5.695 0.264 1.00 94.00 96 TYR A C 1
ATOM 710 O O . TYR A 1 96 ? 4.589 6.487 0.595 1.00 94.00 96 TYR A O 1
ATOM 718 N N . LYS A 1 97 ? 5.430 4.960 -0.847 1.00 95.62 97 LYS A N 1
ATOM 719 C CA . LYS A 1 97 ? 4.326 4.954 -1.798 1.00 95.62 97 LYS A CA 1
ATOM 720 C C . LYS A 1 97 ? 4.061 3.534 -2.294 1.00 95.62 97 LYS A C 1
ATOM 722 O O . LYS A 1 97 ? 4.982 2.849 -2.729 1.00 95.62 97 LYS A O 1
ATOM 727 N N . LEU A 1 98 ? 2.803 3.110 -2.232 1.00 95.44 98 LEU A N 1
ATOM 728 C CA . LEU A 1 98 ? 2.334 1.872 -2.854 1.00 95.44 98 LEU A CA 1
ATOM 729 C C . LEU A 1 98 ? 1.930 2.174 -4.303 1.00 95.44 98 LEU A C 1
ATOM 731 O O . LEU A 1 98 ? 1.231 3.155 -4.547 1.00 95.44 98 LEU A O 1
ATOM 735 N N . VAL A 1 99 ? 2.365 1.339 -5.242 1.00 98.06 99 VAL A N 1
ATOM 736 C CA . VAL A 1 99 ? 2.108 1.459 -6.679 1.00 98.06 99 VAL A CA 1
ATOM 737 C C . VAL A 1 99 ? 1.371 0.207 -7.141 1.00 98.06 99 VAL A C 1
ATOM 739 O O . VAL A 1 99 ? 1.946 -0.879 -7.194 1.00 98.06 99 VAL A O 1
ATOM 742 N N . GLN A 1 100 ? 0.092 0.366 -7.467 1.00 97.38 100 GLN A N 1
ATOM 743 C CA . GLN A 1 100 ? -0.804 -0.698 -7.934 1.00 97.38 100 GLN A CA 1
ATOM 744 C C . GLN A 1 100 ? -1.189 -0.514 -9.409 1.00 97.38 100 GLN A C 1
ATOM 746 O O . GLN A 1 100 ? -1.685 -1.435 -10.056 1.00 97.38 100 GLN A O 1
ATOM 751 N N . SER A 1 101 ? -0.941 0.675 -9.959 1.00 97.69 101 SER A N 1
ATOM 752 C CA . SER A 1 101 ? -1.067 1.013 -11.373 1.00 97.69 101 SER A CA 1
ATOM 753 C C . SER A 1 101 ? -0.161 2.195 -11.737 1.00 97.69 101 SER A C 1
ATOM 755 O O . SER A 1 101 ? 0.444 2.830 -10.876 1.00 97.69 101 SER A O 1
ATOM 757 N N . ASP A 1 102 ? -0.082 2.530 -13.022 1.00 95.69 102 ASP A N 1
ATOM 758 C CA . ASP A 1 102 ? 0.607 3.734 -13.493 1.00 95.69 102 ASP A CA 1
ATOM 759 C C . ASP A 1 102 ? -0.076 5.038 -13.049 1.00 95.69 102 ASP A C 1
ATOM 761 O O . ASP A 1 102 ? 0.593 6.064 -12.933 1.00 95.69 102 ASP A O 1
ATOM 765 N N . VAL A 1 103 ? -1.379 4.999 -12.748 1.00 97.25 103 VAL A N 1
ATOM 766 C CA . VAL A 1 103 ? -2.139 6.144 -12.215 1.00 97.25 103 VAL A CA 1
ATOM 767 C C . VAL A 1 103 ? -1.598 6.590 -10.860 1.00 97.25 103 VAL A C 1
ATOM 769 O O . VAL A 1 103 ? -1.577 7.788 -10.574 1.00 97.25 103 VAL A O 1
ATOM 772 N N . ASP A 1 104 ? -1.098 5.655 -10.051 1.00 98.00 104 ASP A N 1
ATOM 773 C CA . ASP A 1 104 ? -0.501 5.986 -8.759 1.00 98.00 104 ASP A CA 1
ATOM 774 C C . ASP A 1 104 ? 0.765 6.835 -8.932 1.00 98.00 104 ASP A C 1
ATOM 776 O O . ASP A 1 104 ? 1.119 7.581 -8.029 1.00 98.00 104 ASP A O 1
ATOM 780 N N . LEU A 1 105 ? 1.416 6.793 -10.100 1.00 98.25 105 LEU A N 1
ATOM 781 C CA . LEU A 1 105 ? 2.623 7.560 -10.423 1.00 98.25 105 LEU A CA 1
ATOM 782 C C . LEU A 1 105 ? 2.336 8.885 -11.160 1.00 98.25 105 LEU A C 1
ATOM 784 O O . LEU A 1 105 ? 3.220 9.433 -11.820 1.00 98.25 105 LEU A O 1
ATOM 788 N N . ALA A 1 106 ? 1.104 9.405 -11.110 1.00 98.31 106 ALA A N 1
ATOM 789 C CA . ALA A 1 106 ? 0.728 10.617 -11.846 1.00 98.31 106 ALA A CA 1
ATOM 790 C C . ALA A 1 106 ? 1.555 11.857 -11.451 1.00 98.31 106 ALA A C 1
ATOM 792 O O . ALA A 1 106 ? 1.945 12.635 -12.326 1.00 98.31 106 ALA A O 1
ATOM 793 N N . ASP A 1 107 ? 1.857 12.020 -10.160 1.00 98.31 107 ASP A N 1
ATOM 794 C CA . ASP A 1 107 ? 2.661 13.140 -9.658 1.00 98.31 107 ASP A CA 1
ATOM 795 C C . ASP A 1 107 ? 4.115 13.040 -10.142 1.00 98.31 107 ASP A C 1
ATOM 797 O O . ASP A 1 107 ? 4.688 14.022 -10.613 1.00 98.31 107 ASP A O 1
ATOM 801 N N . GLU A 1 108 ? 4.690 11.837 -10.126 1.00 98.62 108 GLU A N 1
ATOM 802 C CA . GLU A 1 108 ? 6.036 11.552 -10.626 1.00 98.62 108 GLU A CA 1
ATOM 803 C C . GLU A 1 108 ? 6.120 11.738 -12.143 1.00 98.62 108 GLU A C 1
ATOM 805 O O . GLU A 1 108 ? 7.120 12.238 -12.662 1.00 98.62 108 GLU A O 1
ATOM 810 N N . LEU A 1 109 ? 5.064 11.367 -12.874 1.00 98.44 109 LEU A N 1
ATOM 811 C CA . LEU A 1 109 ? 4.976 11.599 -14.314 1.00 98.44 109 LEU A CA 1
ATOM 812 C C . LEU A 1 109 ? 4.951 13.096 -14.624 1.00 98.44 109 LEU A C 1
ATOM 814 O O . LEU A 1 109 ? 5.637 13.550 -15.540 1.00 98.44 109 LEU A O 1
ATOM 818 N N . ALA A 1 110 ? 4.175 13.870 -13.862 1.00 98.44 110 ALA A N 1
ATOM 819 C CA . ALA A 1 110 ? 4.136 15.321 -13.990 1.00 98.44 110 ALA A CA 1
ATOM 820 C C . ALA A 1 110 ? 5.500 15.947 -13.651 1.00 98.44 110 ALA A C 1
ATOM 822 O O . ALA A 1 110 ? 5.981 16.801 -14.400 1.00 98.44 110 ALA A O 1
ATOM 823 N N . ALA A 1 111 ? 6.156 15.482 -12.583 1.00 98.19 111 ALA A N 1
ATOM 824 C CA . ALA A 1 111 ? 7.485 15.930 -12.174 1.00 98.19 111 ALA A CA 1
ATOM 825 C C . ALA A 1 111 ? 8.564 15.622 -13.229 1.00 98.19 111 ALA A C 1
ATOM 827 O O . ALA A 1 111 ? 9.441 16.449 -13.474 1.00 98.19 111 ALA A O 1
ATOM 828 N N . GLY A 1 112 ? 8.464 14.484 -13.923 1.00 97.69 112 GLY A N 1
ATOM 829 C CA . GLY A 1 112 ? 9.320 14.134 -15.062 1.00 97.69 112 GLY A CA 1
ATOM 830 C C . GLY A 1 112 ? 8.842 14.689 -16.411 1.00 97.69 112 GLY A C 1
ATOM 831 O O . GLY A 1 112 ? 9.208 14.171 -17.471 1.00 97.69 112 GLY A O 1
ATOM 832 N N . GLY A 1 113 ? 7.996 15.725 -16.404 1.00 97.31 113 GLY A N 1
ATOM 833 C CA . GLY A 1 113 ? 7.577 16.451 -17.606 1.00 97.31 113 GLY A CA 1
ATOM 834 C C . GLY A 1 113 ? 6.735 15.628 -18.586 1.00 97.31 113 GLY A C 1
ATOM 835 O O . GLY A 1 113 ? 6.744 15.897 -19.787 1.00 97.31 113 GLY A O 1
ATOM 836 N N . GLY A 1 114 ? 6.049 14.590 -18.106 1.00 95.81 114 GLY A N 1
ATOM 837 C CA . GLY A 1 114 ? 5.215 13.693 -18.908 1.00 95.81 114 GLY A CA 1
ATOM 838 C C . GLY A 1 114 ? 5.986 12.659 -19.731 1.00 95.81 114 GLY A C 1
ATOM 839 O O . GLY A 1 114 ? 5.370 11.880 -20.454 1.00 95.81 114 GLY A O 1
ATOM 840 N N . SER A 1 115 ? 7.320 12.647 -19.648 1.00 94.00 115 SER A N 1
ATOM 841 C CA . SER A 1 115 ? 8.185 11.758 -20.444 1.00 94.00 115 SER A CA 1
ATOM 842 C C . SER A 1 115 ? 8.860 10.668 -19.612 1.00 94.00 115 SER A C 1
ATOM 844 O O . SER A 1 115 ? 9.271 9.642 -20.161 1.00 94.00 115 SER A O 1
ATOM 846 N N . SER A 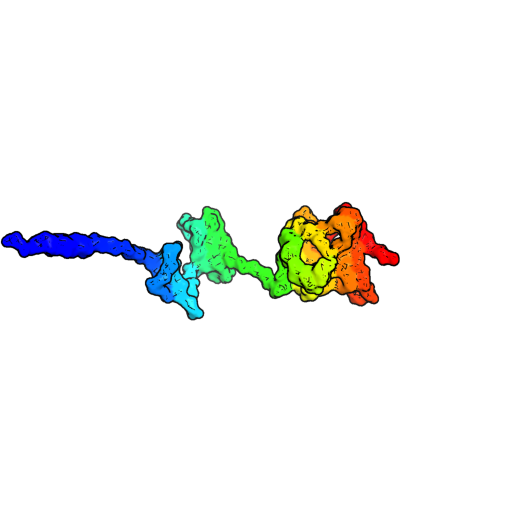1 116 ? 8.937 10.869 -18.297 1.00 97.06 116 SER A N 1
ATOM 847 C CA . SER A 1 116 ? 9.405 9.896 -17.315 1.00 97.06 116 SER A CA 1
ATOM 848 C C . SER A 1 116 ? 8.658 10.067 -15.996 1.00 97.06 116 SER A C 1
ATOM 850 O O . SER A 1 116 ? 8.190 11.157 -15.686 1.00 97.06 116 SER A O 1
ATOM 852 N N . TYR A 1 117 ? 8.586 9.008 -15.202 1.00 98.56 117 TYR A N 1
ATOM 853 C CA . TYR A 1 117 ? 8.229 9.071 -13.792 1.00 98.56 117 TYR A CA 1
ATOM 854 C C . TYR A 1 117 ? 9.482 9.463 -13.009 1.00 98.56 117 TYR A C 1
ATOM 856 O O . TYR A 1 117 ? 10.365 8.627 -12.821 1.00 98.56 117 TYR A O 1
ATOM 864 N N . LEU A 1 118 ? 9.595 10.734 -12.620 1.00 98.38 118 LEU A N 1
ATOM 865 C CA . LEU A 1 118 ? 10.671 11.206 -11.750 1.00 98.38 118 LEU A CA 1
ATOM 866 C C . LEU A 1 118 ? 10.313 10.862 -10.306 1.00 98.38 118 LEU A C 1
ATOM 868 O O . LEU A 1 118 ? 9.423 11.488 -9.737 1.00 98.38 118 LEU A O 1
ATOM 872 N N . LEU A 1 119 ? 10.974 9.852 -9.740 1.00 98.44 119 LEU A N 1
ATOM 873 C CA . LEU A 1 119 ? 10.701 9.415 -8.374 1.00 98.44 119 LEU A CA 1
ATOM 874 C C . LEU A 1 119 ? 11.283 10.393 -7.344 1.00 98.44 119 LEU A C 1
ATOM 876 O O . LEU A 1 119 ? 12.289 11.067 -7.589 1.00 98.44 119 LEU A O 1
ATOM 880 N N . ASP A 1 120 ? 10.671 10.430 -6.163 1.00 97.50 120 ASP A N 1
ATOM 881 C CA . ASP A 1 120 ? 11.154 11.240 -5.050 1.00 97.50 120 ASP A CA 1
ATOM 882 C C . ASP A 1 120 ? 12.399 10.620 -4.400 1.00 97.50 120 ASP A C 1
ATOM 884 O O . ASP A 1 120 ? 12.427 9.440 -4.030 1.00 97.50 120 ASP A O 1
ATOM 888 N N . GLU A 1 121 ? 13.427 11.447 -4.200 1.00 95.69 121 GLU A N 1
ATOM 889 C CA . GLU A 1 121 ? 14.667 11.043 -3.535 1.00 95.69 121 GLU A CA 1
ATOM 890 C C . GLU A 1 121 ? 14.396 10.438 -2.153 1.00 95.69 121 GLU A C 1
ATOM 892 O O . GLU A 1 121 ? 13.608 10.954 -1.360 1.00 95.69 121 GLU A O 1
ATOM 897 N N . ASN A 1 122 ? 15.118 9.364 -1.823 1.00 94.31 122 ASN A N 1
ATOM 898 C CA . ASN A 1 122 ? 14.984 8.637 -0.561 1.00 94.31 122 ASN A CA 1
ATOM 899 C C . ASN A 1 122 ? 13.588 8.043 -0.299 1.00 94.31 122 ASN A C 1
ATOM 901 O O . ASN A 1 122 ? 13.344 7.627 0.828 1.00 94.31 122 ASN A O 1
ATOM 905 N N . THR A 1 123 ? 12.687 7.949 -1.279 1.00 96.25 123 THR A N 1
ATOM 906 C CA . THR A 1 123 ? 11.355 7.342 -1.100 1.00 96.25 123 THR A CA 1
ATOM 907 C C . THR A 1 123 ? 11.341 5.865 -1.496 1.00 96.25 123 THR A C 1
ATOM 909 O O . THR A 1 123 ? 12.008 5.452 -2.444 1.00 96.25 123 THR A O 1
ATOM 912 N N . LEU A 1 124 ? 10.602 5.046 -0.738 1.00 96.38 124 LEU A N 1
ATOM 913 C CA . LEU A 1 124 ? 10.343 3.641 -1.052 1.00 96.38 124 LEU A CA 1
ATOM 914 C C . LEU A 1 124 ? 9.046 3.513 -1.857 1.00 96.38 124 LEU A C 1
ATOM 916 O O . LEU A 1 124 ? 7.968 3.776 -1.334 1.00 96.38 124 LEU A O 1
ATOM 920 N N . TYR A 1 125 ? 9.164 3.053 -3.092 1.00 97.88 125 TYR A N 1
ATOM 921 C CA . TYR A 1 125 ? 8.066 2.707 -3.979 1.00 97.88 125 TYR A CA 1
ATOM 922 C C . TYR A 1 125 ? 7.872 1.191 -3.958 1.00 97.88 125 TYR A C 1
ATOM 924 O O . TYR A 1 125 ? 8.721 0.448 -4.451 1.00 97.88 125 TYR A O 1
ATOM 932 N N . GLU A 1 126 ? 6.780 0.729 -3.359 1.00 96.88 126 GLU A N 1
ATOM 933 C CA . GLU A 1 126 ? 6.397 -0.682 -3.355 1.00 96.88 126 GLU A CA 1
ATOM 934 C C . GLU A 1 126 ? 5.498 -0.977 -4.549 1.00 96.88 126 GLU A C 1
ATOM 936 O O . GLU A 1 126 ? 4.416 -0.412 -4.676 1.00 96.88 126 GLU A O 1
ATOM 941 N N . ILE A 1 127 ? 5.963 -1.857 -5.424 1.00 98.31 127 ILE A N 1
ATOM 942 C CA . ILE A 1 127 ? 5.191 -2.413 -6.524 1.00 98.31 127 ILE A CA 1
ATOM 943 C C . ILE A 1 127 ? 4.327 -3.526 -5.951 1.00 98.31 127 ILE A C 1
ATOM 945 O O . ILE A 1 127 ? 4.851 -4.404 -5.275 1.00 98.31 127 ILE A O 1
ATOM 949 N N . ASN A 1 128 ? 3.026 -3.470 -6.219 1.00 96.88 128 ASN A N 1
ATOM 950 C CA . ASN A 1 128 ? 2.077 -4.491 -5.801 1.00 96.88 128 ASN A CA 1
ATOM 951 C C . ASN A 1 128 ? 1.231 -4.915 -7.003 1.00 96.88 128 ASN A C 1
ATOM 953 O O . ASN A 1 128 ? 0.262 -4.242 -7.372 1.00 96.88 128 ASN A O 1
ATOM 957 N N . GLY A 1 129 ? 1.638 -6.018 -7.628 1.00 97.62 129 GLY A N 1
ATOM 958 C CA . GLY A 1 129 ? 1.051 -6.538 -8.858 1.00 97.62 129 GLY A CA 1
ATOM 959 C C . GLY A 1 129 ? 1.765 -6.097 -10.143 1.00 97.62 129 GLY A C 1
ATOM 960 O O . GLY A 1 129 ? 2.887 -5.587 -10.147 1.00 97.62 129 GLY A O 1
ATOM 961 N N . THR A 1 130 ? 1.109 -6.335 -11.283 1.00 97.81 130 THR A N 1
ATOM 962 C CA . THR A 1 130 ? 1.670 -6.061 -12.615 1.00 97.81 130 THR A CA 1
ATOM 963 C C . THR A 1 130 ? 1.321 -4.653 -13.094 1.00 97.81 130 THR A C 1
ATOM 965 O O . THR A 1 130 ? 0.169 -4.360 -13.411 1.00 97.81 130 THR A O 1
ATOM 968 N N . ILE A 1 131 ? 2.336 -3.801 -13.214 1.00 98.31 131 ILE A N 1
ATOM 969 C CA . ILE A 1 131 ? 2.212 -2.382 -13.550 1.00 98.31 131 ILE A CA 1
ATOM 970 C C . ILE A 1 131 ? 2.660 -2.136 -14.990 1.00 98.31 131 ILE A C 1
ATOM 972 O O . ILE A 1 131 ? 3.821 -2.357 -15.344 1.00 98.31 131 ILE A O 1
ATOM 976 N N . PHE A 1 132 ? 1.750 -1.632 -15.823 1.00 97.81 132 PHE A N 1
ATOM 977 C CA . PHE A 1 132 ? 2.042 -1.239 -17.201 1.00 97.81 132 PHE A CA 1
ATOM 978 C C . PHE A 1 132 ? 2.448 0.231 -17.260 1.00 97.81 132 PHE A C 1
ATOM 980 O O . PHE A 1 132 ? 1.615 1.119 -17.139 1.00 97.81 132 PHE A O 1
ATOM 987 N N . LEU A 1 133 ? 3.735 0.488 -17.462 1.00 98.00 133 LEU A N 1
ATOM 988 C CA . LEU A 1 133 ? 4.306 1.830 -17.470 1.00 98.00 133 LEU A CA 1
ATOM 989 C C . LEU A 1 133 ? 4.098 2.519 -18.824 1.00 98.00 133 LEU A C 1
ATOM 991 O O . LEU A 1 133 ? 4.520 2.004 -19.865 1.00 98.00 133 LEU A O 1
ATOM 995 N N . ALA A 1 134 ? 3.544 3.733 -18.808 1.00 96.44 134 ALA A N 1
ATOM 996 C CA . ALA A 1 134 ? 3.441 4.575 -20.003 1.00 96.44 134 ALA A CA 1
ATOM 997 C C . ALA A 1 134 ? 4.783 5.252 -20.357 1.00 96.44 134 ALA A C 1
ATOM 999 O O . ALA A 1 134 ? 5.112 5.453 -21.530 1.00 96.44 134 ALA A O 1
ATOM 1000 N N . ALA A 1 135 ? 5.601 5.552 -19.348 1.00 97.31 135 ALA A N 1
ATOM 1001 C CA . ALA A 1 135 ? 6.879 6.253 -19.463 1.00 97.31 135 ALA A CA 1
ATOM 1002 C C . ALA A 1 135 ? 8.031 5.481 -18.791 1.00 97.31 135 ALA A C 1
ATOM 1004 O O . ALA A 1 135 ? 7.806 4.461 -18.141 1.00 97.31 135 ALA A O 1
ATOM 1005 N N . SER A 1 136 ? 9.281 5.913 -18.992 1.00 97.12 136 SER A N 1
ATOM 1006 C CA . SER A 1 136 ? 10.408 5.361 -18.223 1.00 97.12 136 SER A CA 1
ATOM 1007 C C . SER A 1 136 ? 10.378 5.869 -16.784 1.00 97.12 136 SER A C 1
ATOM 1009 O O . SER A 1 136 ? 9.792 6.904 -16.502 1.00 97.12 136 SER A O 1
ATOM 1011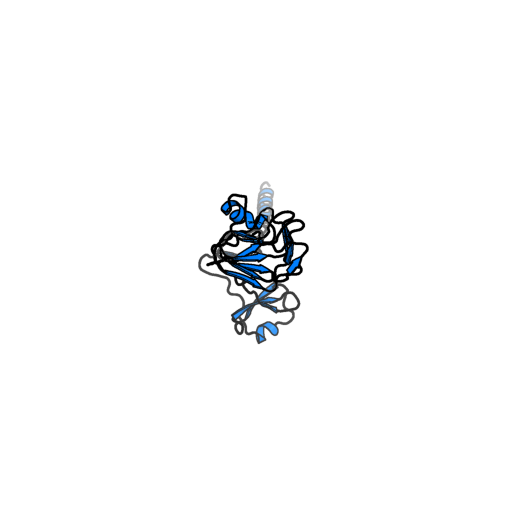 N N . ILE A 1 137 ? 11.028 5.160 -15.874 1.00 98.06 137 ILE A N 1
ATOM 1012 C CA . ILE A 1 137 ? 11.233 5.569 -14.488 1.00 98.06 137 ILE A CA 1
ATOM 1013 C C . ILE A 1 137 ? 12.628 6.185 -14.369 1.00 98.06 137 ILE A C 1
ATOM 1015 O O . ILE A 1 137 ? 13.622 5.526 -14.690 1.00 98.06 137 ILE A O 1
ATOM 1019 N N . ASP A 1 138 ? 12.694 7.420 -13.881 1.00 97.31 138 ASP A N 1
ATOM 1020 C CA . ASP A 1 138 ? 13.915 8.003 -13.330 1.00 97.31 138 ASP A CA 1
ATOM 1021 C C . ASP A 1 138 ? 13.932 7.750 -11.826 1.00 97.31 138 ASP A C 1
ATOM 1023 O O . ASP A 1 138 ? 13.148 8.323 -11.071 1.00 97.31 138 ASP A O 1
ATOM 1027 N N . ILE A 1 139 ? 14.807 6.829 -11.412 1.00 95.75 139 ILE A N 1
ATOM 1028 C CA . ILE A 1 139 ? 14.875 6.356 -10.028 1.00 95.75 139 ILE A CA 1
ATOM 1029 C C . ILE A 1 139 ? 15.270 7.495 -9.096 1.00 95.75 139 ILE A C 1
ATOM 1031 O O . ILE A 1 139 ? 14.816 7.498 -7.961 1.00 95.75 139 ILE A O 1
ATOM 1035 N N . ASN A 1 140 ? 16.100 8.438 -9.552 1.00 95.88 140 ASN A N 1
ATOM 1036 C CA . ASN A 1 140 ? 16.416 9.652 -8.809 1.00 95.88 140 ASN A CA 1
ATOM 1037 C C . ASN A 1 140 ? 16.720 9.414 -7.312 1.00 95.88 140 ASN A C 1
ATOM 1039 O O . ASN A 1 140 ? 16.144 10.047 -6.441 1.00 95.88 140 ASN A O 1
ATOM 1043 N N . GLY A 1 141 ? 17.576 8.440 -6.980 1.00 95.38 141 GLY A N 1
ATOM 1044 C CA . GLY A 1 141 ? 17.941 8.120 -5.591 1.00 95.38 141 GLY A CA 1
ATOM 1045 C C . GLY A 1 141 ? 16.856 7.425 -4.752 1.00 95.38 141 GLY A C 1
ATOM 1046 O O . GLY A 1 141 ? 17.047 7.229 -3.550 1.00 95.38 141 GLY A O 1
ATOM 1047 N N . ALA A 1 142 ? 15.725 7.051 -5.349 1.00 97.31 142 ALA A N 1
ATOM 1048 C CA . ALA A 1 142 ? 14.649 6.304 -4.711 1.00 97.31 142 ALA A CA 1
ATOM 1049 C C . ALA A 1 142 ? 14.950 4.796 -4.606 1.00 97.31 142 ALA A C 1
ATOM 1051 O O . ALA A 1 142 ? 15.966 4.277 -5.089 1.00 97.31 142 ALA A O 1
ATOM 1052 N N . TYR A 1 143 ? 14.027 4.080 -3.964 1.00 97.12 143 TYR A N 1
ATOM 1053 C CA . TYR A 1 143 ? 14.052 2.631 -3.811 1.00 97.12 143 TYR A CA 1
ATOM 1054 C C . TYR A 1 143 ? 12.776 2.026 -4.388 1.00 97.12 143 TYR A C 1
ATOM 1056 O O . TYR A 1 143 ? 11.693 2.341 -3.918 1.00 97.12 143 TYR A O 1
ATOM 1064 N N . 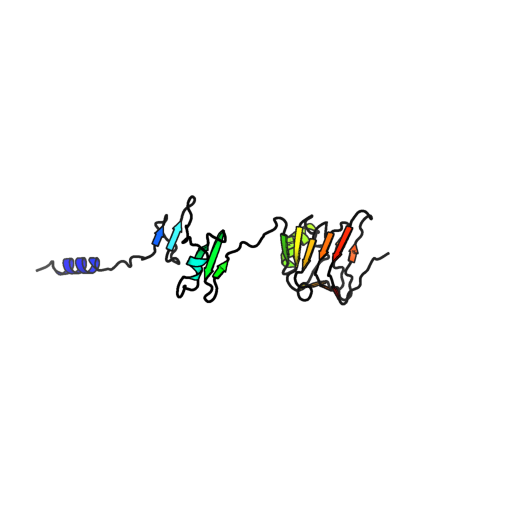VAL A 1 144 ? 12.898 1.124 -5.355 1.00 97.94 144 VAL A N 1
ATOM 1065 C CA . VAL A 1 144 ? 11.783 0.344 -5.903 1.00 97.94 144 VAL A CA 1
ATOM 1066 C C . VAL A 1 144 ? 11.829 -1.065 -5.315 1.00 97.94 144 VAL A C 1
ATOM 1068 O O . VAL A 1 144 ? 12.875 -1.719 -5.327 1.00 97.94 144 VAL A O 1
ATOM 1071 N N . PHE A 1 145 ? 10.715 -1.540 -4.773 1.00 96.88 145 PHE A N 1
ATOM 1072 C CA . PHE A 1 145 ? 10.627 -2.811 -4.061 1.00 96.88 145 PHE A CA 1
ATOM 1073 C C . PHE A 1 145 ? 9.412 -3.623 -4.510 1.00 96.88 145 PHE A C 1
ATOM 1075 O O . PHE A 1 145 ? 8.341 -3.057 -4.666 1.00 96.88 145 PHE A O 1
ATOM 1082 N N . GLY A 1 146 ? 9.583 -4.932 -4.678 1.00 97.19 146 GLY A N 1
ATOM 1083 C CA . GLY A 1 146 ? 8.506 -5.919 -4.768 1.00 97.19 146 GLY A CA 1
ATOM 1084 C C . GLY A 1 146 ? 8.675 -6.963 -3.665 1.00 97.19 146 GLY A C 1
ATOM 1085 O O . GLY A 1 146 ? 9.804 -7.373 -3.358 1.00 97.19 146 GLY A O 1
ATOM 1086 N N . ALA A 1 147 ? 7.568 -7.354 -3.041 1.00 94.88 147 ALA A N 1
ATOM 1087 C CA . ALA A 1 147 ? 7.516 -8.387 -2.013 1.00 94.88 147 ALA A CA 1
ATOM 1088 C C . ALA A 1 147 ? 7.405 -9.796 -2.620 1.00 94.88 147 ALA A C 1
ATOM 1090 O O . ALA A 1 147 ? 8.007 -10.729 -2.081 1.00 94.88 147 ALA A O 1
ATOM 1091 N N . ASP A 1 148 ? 6.702 -9.940 -3.745 1.00 94.94 148 ASP A N 1
ATOM 1092 C CA . ASP A 1 148 ? 6.580 -11.173 -4.519 1.00 94.94 148 ASP A CA 1
ATOM 1093 C C . ASP A 1 148 ? 6.944 -10.917 -5.982 1.00 94.94 148 ASP A C 1
ATOM 1095 O O . ASP A 1 148 ? 6.118 -10.517 -6.796 1.00 94.94 148 ASP A O 1
ATOM 1099 N N . GLY A 1 149 ? 8.190 -11.216 -6.353 1.00 88.69 149 GLY A N 1
ATOM 1100 C CA . GLY A 1 149 ? 8.664 -11.022 -7.723 1.00 88.69 149 GLY A CA 1
ATOM 1101 C C . GLY A 1 149 ? 7.890 -11.802 -8.796 1.00 88.69 149 GLY A C 1
ATOM 1102 O O . GLY A 1 149 ? 8.084 -11.512 -9.973 1.00 88.69 149 GLY A O 1
ATOM 1103 N N . ASN A 1 150 ? 7.029 -12.770 -8.457 1.00 91.25 150 ASN A N 1
ATOM 1104 C CA . ASN A 1 150 ? 6.166 -13.423 -9.451 1.00 91.25 150 ASN A CA 1
ATOM 1105 C C . ASN A 1 150 ? 4.947 -12.573 -9.831 1.00 91.25 150 ASN A C 1
ATOM 1107 O O . ASN A 1 150 ? 4.424 -12.730 -10.935 1.00 91.25 150 ASN A O 1
ATOM 1111 N N . GLU A 1 151 ? 4.501 -11.695 -8.936 1.00 95.62 151 GLU A N 1
ATOM 1112 C CA . GLU A 1 151 ? 3.299 -10.874 -9.100 1.00 95.62 151 GLU A CA 1
ATOM 1113 C C . GLU A 1 151 ? 3.652 -9.389 -9.268 1.00 95.62 151 GLU A C 1
ATOM 1115 O O . GLU A 1 151 ? 3.008 -8.697 -10.061 1.00 95.62 151 GLU A O 1
ATOM 1120 N N . ASP A 1 152 ? 4.734 -8.940 -8.627 1.00 98.12 152 ASP A N 1
ATOM 1121 C CA . ASP A 1 152 ? 5.261 -7.578 -8.649 1.00 98.12 152 ASP A CA 1
ATOM 1122 C C . ASP A 1 152 ? 6.126 -7.364 -9.890 1.00 98.12 152 ASP A C 1
ATOM 1124 O O . ASP A 1 152 ? 7.342 -7.609 -9.920 1.00 98.12 152 ASP A O 1
ATOM 1128 N N . VAL A 1 153 ? 5.463 -6.928 -10.959 1.00 98.12 153 VAL A N 1
ATOM 1129 C CA . VAL A 1 153 ? 6.034 -6.850 -12.303 1.00 98.12 153 VAL A CA 1
ATOM 1130 C C . VAL A 1 153 ? 5.958 -5.423 -12.824 1.00 98.12 153 VAL A C 1
ATOM 1132 O O . VAL A 1 153 ? 4.883 -4.837 -12.881 1.00 98.12 153 VAL A O 1
ATOM 1135 N N . LEU A 1 154 ? 7.074 -4.881 -13.313 1.00 98.31 154 LEU A N 1
ATOM 1136 C CA . LEU A 1 154 ? 7.072 -3.660 -14.122 1.00 98.31 154 LEU A CA 1
ATOM 1137 C C . LEU A 1 154 ? 7.151 -4.017 -15.604 1.00 98.31 154 LEU A C 1
ATOM 1139 O O . LEU A 1 154 ? 8.107 -4.654 -16.057 1.00 98.31 154 LEU A O 1
ATOM 1143 N N . VAL A 1 155 ? 6.154 -3.567 -16.363 1.00 98.12 155 VAL A N 1
ATOM 1144 C CA . VAL A 1 155 ? 6.014 -3.814 -17.798 1.00 98.12 155 VAL A CA 1
ATOM 1145 C C . VAL A 1 155 ? 6.200 -2.515 -18.573 1.00 98.12 155 VAL A C 1
ATOM 1147 O O . VAL A 1 155 ? 5.458 -1.560 -18.362 1.00 98.12 155 VAL A O 1
ATOM 1150 N N . ARG A 1 156 ? 7.120 -2.485 -19.543 1.00 96.75 156 ARG A N 1
ATOM 1151 C CA . ARG A 1 156 ? 7.204 -1.394 -20.527 1.00 96.75 156 ARG A CA 1
ATOM 1152 C C . ARG A 1 156 ? 7.495 -1.888 -21.943 1.00 96.75 156 ARG A C 1
ATOM 1154 O O . ARG A 1 156 ? 8.644 -2.095 -22.324 1.00 96.75 156 ARG A O 1
ATOM 1161 N N . ALA A 1 157 ? 6.455 -2.041 -22.757 1.00 92.88 157 ALA A N 1
ATOM 1162 C CA . ALA A 1 157 ? 6.593 -2.504 -24.138 1.00 92.88 157 ALA A CA 1
ATOM 1163 C C . ALA A 1 157 ? 7.293 -1.464 -25.037 1.00 92.88 157 ALA A C 1
ATOM 1165 O O . ALA A 1 157 ? 6.936 -0.289 -25.037 1.00 92.88 157 ALA A O 1
ATOM 1166 N N . GLY A 1 158 ? 8.290 -1.900 -25.816 1.00 85.81 158 GLY A N 1
ATOM 1167 C CA . GLY A 1 158 ? 8.977 -1.087 -26.832 1.00 85.81 158 GLY A CA 1
ATOM 1168 C C . GLY A 1 158 ? 9.855 0.060 -26.311 1.00 85.81 158 GLY A C 1
ATOM 1169 O O . GLY A 1 158 ? 10.442 0.779 -27.116 1.00 85.81 158 GLY A O 1
ATOM 1170 N N . GLY A 1 159 ? 9.960 0.239 -24.991 1.00 92.81 159 GLY A N 1
ATOM 1171 C CA . GLY A 1 159 ? 10.692 1.333 -24.353 1.00 92.81 159 GLY A CA 1
ATOM 1172 C C . GLY A 1 159 ? 11.755 0.866 -23.360 1.00 92.81 159 GLY A C 1
ATOM 1173 O O . GLY A 1 159 ? 12.133 -0.300 -23.313 1.00 92.81 159 GLY A O 1
ATOM 1174 N N . VAL A 1 160 ? 12.239 1.811 -22.559 1.00 95.81 160 VAL A N 1
ATOM 1175 C CA . VAL A 1 160 ? 13.204 1.595 -21.474 1.00 95.81 160 VAL A CA 1
ATOM 1176 C C . VAL A 1 160 ? 12.515 1.643 -20.112 1.00 95.81 160 VAL A C 1
ATOM 1178 O O . VAL A 1 160 ? 11.910 2.666 -19.809 1.00 95.81 160 VAL A O 1
ATOM 1181 N N . ILE A 1 161 ? 12.613 0.618 -19.264 1.00 96.94 161 ILE A N 1
ATOM 1182 C CA . ILE A 1 161 ? 11.999 0.697 -17.922 1.00 96.94 161 ILE A CA 1
ATOM 1183 C C . ILE A 1 161 ? 12.669 1.786 -17.081 1.00 96.94 161 ILE A C 1
ATOM 1185 O O . ILE A 1 161 ? 11.980 2.694 -16.641 1.00 96.94 161 ILE A O 1
ATOM 1189 N N . PHE A 1 162 ? 13.991 1.745 -16.907 1.00 95.94 162 PHE A N 1
ATOM 1190 C CA . PHE A 1 162 ? 14.734 2.703 -16.086 1.00 95.94 162 PHE A CA 1
ATOM 1191 C C . PHE A 1 162 ? 15.691 3.560 -16.919 1.00 95.94 162 PHE A C 1
ATOM 1193 O O . PHE A 1 162 ? 16.557 3.044 -17.635 1.00 95.94 162 PHE A O 1
ATOM 1200 N N . SER A 1 163 ? 15.570 4.879 -16.794 1.00 93.31 163 SER A N 1
ATOM 1201 C CA . SER A 1 163 ? 16.424 5.870 -17.456 1.00 93.31 163 SER A CA 1
ATOM 1202 C C . SER A 1 163 ? 16.656 7.053 -16.535 1.00 93.31 163 SER A C 1
ATOM 1204 O O . SER A 1 163 ? 15.739 7.437 -15.830 1.00 93.31 163 SER A O 1
ATOM 1206 N N . GLY A 1 164 ? 17.819 7.679 -16.597 1.00 92.06 164 GLY A N 1
ATOM 1207 C CA . GLY A 1 164 ? 18.124 8.821 -15.742 1.00 92.06 164 GLY A CA 1
ATOM 1208 C C . GLY A 1 164 ? 19.614 8.920 -15.473 1.00 92.06 164 GLY A C 1
ATOM 1209 O O . GLY A 1 164 ? 20.408 8.111 -15.969 1.00 92.06 164 GLY A O 1
ATOM 1210 N N . VAL A 1 165 ? 19.981 9.926 -14.688 1.00 91.44 165 VAL A N 1
ATOM 1211 C CA . VAL A 1 165 ? 21.376 10.180 -14.302 1.00 91.44 165 VAL A CA 1
ATOM 1212 C C . VAL A 1 165 ? 21.681 9.561 -12.943 1.00 91.44 165 VAL A C 1
ATOM 1214 O O . VAL A 1 165 ? 22.697 8.882 -12.801 1.00 91.44 165 VAL A O 1
ATOM 1217 N N . LYS A 1 166 ? 20.795 9.767 -11.962 1.00 92.81 166 LYS A N 1
ATOM 1218 C CA . LYS A 1 166 ? 20.997 9.313 -10.586 1.00 92.81 166 LYS A CA 1
ATOM 1219 C C . LYS A 1 166 ? 20.678 7.833 -10.413 1.00 92.81 166 LYS A C 1
ATOM 1221 O O . LYS A 1 166 ? 19.784 7.282 -11.057 1.00 92.81 166 LYS A O 1
ATOM 1226 N N . GLY A 1 167 ? 21.442 7.199 -9.530 1.00 91.31 167 GLY A N 1
ATOM 1227 C CA . GLY A 1 167 ? 21.276 5.802 -9.160 1.00 91.31 167 GLY A CA 1
ATOM 1228 C C . GLY A 1 167 ? 20.092 5.570 -8.220 1.00 91.31 167 GLY A C 1
ATOM 1229 O O . GLY A 1 167 ? 19.196 6.398 -8.089 1.00 91.31 167 GLY A O 1
ATOM 1230 N N . GLY A 1 168 ? 20.089 4.424 -7.547 1.00 94.94 168 GLY A N 1
ATOM 1231 C CA . GLY A 1 168 ? 19.059 4.058 -6.577 1.00 94.94 168 GLY A CA 1
ATOM 1232 C C . GLY A 1 168 ? 18.998 2.557 -6.328 1.00 94.94 168 GLY A C 1
ATOM 1233 O O . GLY A 1 168 ? 19.851 1.796 -6.793 1.00 94.94 168 GLY A O 1
ATOM 1234 N N . GLY A 1 169 ? 18.006 2.121 -5.556 1.00 96.12 169 GLY A N 1
ATOM 1235 C CA . GLY A 1 169 ? 17.829 0.715 -5.200 1.00 96.12 169 GLY A CA 1
ATOM 1236 C C . GLY A 1 169 ? 16.651 0.080 -5.923 1.00 96.12 169 GLY A C 1
ATOM 1237 O O . GLY A 1 169 ? 15.578 0.664 -5.972 1.00 96.12 169 GLY A O 1
ATOM 1238 N N . ILE A 1 170 ? 16.815 -1.138 -6.430 1.00 97.31 170 ILE A N 1
ATOM 1239 C CA . ILE A 1 170 ? 15.712 -1.956 -6.943 1.00 97.31 170 ILE A CA 1
ATOM 1240 C C . ILE A 1 170 ? 15.840 -3.353 -6.342 1.00 97.31 170 ILE A C 1
ATOM 1242 O O . ILE A 1 170 ? 16.926 -3.949 -6.347 1.00 97.31 170 ILE A O 1
ATOM 1246 N N . LYS A 1 171 ? 14.747 -3.857 -5.768 1.00 97.56 171 LYS A N 1
ATOM 1247 C CA . LYS A 1 171 ? 14.723 -5.161 -5.112 1.00 97.56 171 LYS A CA 1
ATOM 1248 C C . LYS A 1 171 ? 13.435 -5.924 -5.391 1.00 97.56 171 LYS A C 1
ATOM 1250 O O . LYS A 1 171 ? 12.368 -5.373 -5.175 1.00 97.56 171 LYS A O 1
ATOM 1255 N N . GLY A 1 172 ? 13.540 -7.206 -5.735 1.00 97.12 172 GLY A N 1
ATOM 1256 C CA . GLY A 1 172 ? 12.395 -8.124 -5.673 1.00 97.12 172 GLY A CA 1
ATOM 1257 C C . GLY A 1 172 ? 11.325 -7.911 -6.744 1.00 97.12 172 GLY A C 1
ATOM 1258 O O . GLY A 1 172 ? 10.223 -8.413 -6.588 1.00 97.12 172 GLY A O 1
ATOM 1259 N N . VAL A 1 173 ? 11.631 -7.175 -7.816 1.00 97.94 173 VAL A N 1
ATOM 1260 C CA . VAL A 1 173 ? 10.683 -6.888 -8.904 1.00 97.94 173 VAL A CA 1
ATOM 1261 C C . VAL A 1 173 ? 11.063 -7.683 -10.151 1.00 97.94 173 VAL A C 1
ATOM 1263 O O . VAL A 1 173 ? 12.248 -7.788 -10.497 1.00 97.94 173 VAL A O 1
ATOM 1266 N N . THR A 1 174 ? 10.065 -8.203 -10.864 1.00 97.88 174 THR A N 1
ATOM 1267 C CA . THR A 1 174 ? 10.254 -8.734 -12.218 1.00 97.88 174 THR A CA 1
ATOM 1268 C C . THR A 1 174 ? 10.103 -7.626 -13.249 1.00 97.88 174 THR A C 1
ATOM 1270 O O . THR A 1 174 ? 9.163 -6.839 -13.239 1.00 97.88 174 THR A O 1
ATOM 1273 N N . LEU A 1 175 ? 11.042 -7.558 -14.181 1.00 97.25 175 LEU A N 1
ATOM 1274 C CA . LEU A 1 175 ? 11.158 -6.473 -15.141 1.00 97.25 175 LEU A CA 1
ATOM 1275 C C . LEU A 1 175 ? 10.977 -7.026 -16.541 1.00 97.25 175 LEU A C 1
ATOM 1277 O O . LEU A 1 175 ? 11.721 -7.912 -16.977 1.00 97.25 175 LEU A O 1
ATOM 1281 N N . THR A 1 176 ? 9.992 -6.493 -17.256 1.00 96.81 176 THR A N 1
ATOM 1282 C CA . THR A 1 176 ? 9.703 -6.919 -18.617 1.00 96.81 176 THR A CA 1
ATOM 1283 C C . THR A 1 176 ? 9.497 -5.742 -19.565 1.00 96.81 176 THR A C 1
ATOM 1285 O O . THR A 1 176 ? 8.624 -4.897 -19.411 1.00 96.81 176 THR A O 1
ATOM 1288 N N . ALA A 1 177 ? 10.332 -5.688 -20.591 1.00 96.31 177 ALA A N 1
ATOM 1289 C CA . ALA A 1 177 ? 10.311 -4.718 -21.663 1.00 96.31 177 ALA A CA 1
ATOM 1290 C C . ALA A 1 177 ? 10.360 -5.444 -23.013 1.00 96.31 177 ALA A C 1
ATOM 1292 O O . ALA A 1 177 ? 11.400 -5.438 -23.684 1.00 96.31 177 ALA A O 1
ATOM 1293 N N . PRO A 1 178 ? 9.258 -6.097 -23.433 1.00 95.56 178 PRO A N 1
ATOM 1294 C CA . PRO A 1 178 ? 9.193 -6.751 -24.733 1.00 95.56 178 PRO A CA 1
ATOM 1295 C C . PRO A 1 178 ? 9.511 -5.763 -25.856 1.00 95.56 178 PRO A C 1
ATOM 1297 O O . PRO A 1 178 ? 8.901 -4.699 -25.955 1.00 95.56 178 PRO A O 1
ATOM 1300 N N . GLY A 1 179 ? 10.498 -6.095 -26.691 1.00 92.31 179 GLY A N 1
ATOM 1301 C CA . GLY A 1 179 ? 10.971 -5.211 -27.765 1.00 92.31 179 GLY A CA 1
ATOM 1302 C C . GLY A 1 179 ? 11.732 -3.962 -27.293 1.00 92.31 179 GLY A C 1
ATOM 1303 O O . GLY A 1 179 ? 12.102 -3.143 -28.127 1.00 92.31 179 GLY A O 1
ATOM 1304 N N . GLY A 1 180 ? 11.983 -3.826 -25.989 1.00 93.94 180 GLY A N 1
ATOM 1305 C CA . GLY A 1 180 ? 12.655 -2.694 -25.359 1.00 93.94 180 GLY A CA 1
ATOM 1306 C C . GLY A 1 180 ? 13.882 -3.103 -24.541 1.00 93.94 180 GLY A C 1
ATOM 1307 O O . GLY A 1 180 ? 14.461 -4.180 -24.738 1.00 93.94 180 GLY A O 1
ATOM 1308 N N . SER A 1 181 ? 14.291 -2.233 -23.617 1.00 95.19 181 SER A N 1
ATOM 1309 C CA . SER A 1 181 ? 15.363 -2.511 -22.661 1.00 95.19 181 SER A CA 1
ATOM 1310 C C . SER A 1 181 ? 14.940 -2.231 -21.225 1.00 95.19 181 SER A C 1
ATOM 1312 O O . SER A 1 181 ? 14.028 -1.460 -20.946 1.00 95.19 181 SER A O 1
ATOM 1314 N N . VAL A 1 182 ? 15.616 -2.866 -20.275 1.00 94.94 182 VAL A N 1
ATOM 1315 C CA . VAL A 1 182 ? 15.382 -2.568 -18.861 1.00 94.94 182 VAL A CA 1
ATOM 1316 C C . VAL A 1 182 ? 16.069 -1.271 -18.453 1.00 94.94 182 VAL A C 1
ATOM 1318 O O . VAL A 1 182 ? 15.533 -0.520 -17.649 1.00 94.94 182 VAL A O 1
ATOM 1321 N N . PHE A 1 183 ? 17.224 -0.981 -19.051 1.00 92.75 183 PHE A N 1
ATOM 1322 C CA . PHE A 1 183 ? 18.058 0.150 -18.679 1.00 92.75 183 PHE A CA 1
ATOM 1323 C C . PHE A 1 183 ? 18.479 1.002 -19.866 1.00 92.75 183 PHE A C 1
ATOM 1325 O O . PHE A 1 183 ? 18.683 0.495 -20.973 1.00 92.75 183 PHE A O 1
ATOM 1332 N N . ASN A 1 184 ? 18.621 2.296 -19.584 1.00 92.31 184 ASN A N 1
ATOM 1333 C CA . ASN A 1 184 ? 19.369 3.286 -20.348 1.00 92.31 184 ASN A CA 1
ATOM 1334 C C . ASN A 1 184 ? 19.784 4.430 -19.403 1.00 92.31 184 ASN A C 1
ATOM 1336 O O . ASN A 1 184 ? 19.233 5.529 -19.455 1.00 92.31 184 ASN A O 1
ATOM 1340 N N . MET A 1 185 ? 20.684 4.136 -18.463 1.00 89.44 185 MET A N 1
ATOM 1341 C CA . MET A 1 185 ? 21.162 5.111 -17.476 1.00 89.44 185 MET A CA 1
ATOM 1342 C C . MET A 1 185 ? 22.411 5.835 -17.978 1.00 89.44 185 MET A C 1
ATOM 1344 O O . MET A 1 185 ? 23.316 5.196 -18.515 1.00 89.44 185 MET A O 1
ATOM 1348 N N . THR A 1 186 ? 22.476 7.146 -17.757 1.00 87.31 186 THR A N 1
ATOM 1349 C CA . THR A 1 186 ? 23.534 8.040 -18.261 1.00 87.31 186 THR A CA 1
ATOM 1350 C C . THR A 1 186 ? 24.309 8.720 -17.128 1.00 87.31 186 THR A C 1
ATOM 1352 O O . THR A 1 186 ? 24.718 9.870 -17.266 1.00 87.31 186 THR A O 1
ATOM 1355 N N . GLY A 1 187 ? 24.463 8.037 -15.988 1.00 79.38 187 GLY A N 1
ATOM 1356 C CA . GLY A 1 187 ? 25.199 8.551 -14.829 1.00 79.38 187 GLY A CA 1
ATOM 1357 C C . GLY A 1 187 ? 26.649 8.930 -15.152 1.00 79.38 187 GLY A C 1
ATOM 1358 O O . GLY A 1 187 ? 27.255 8.399 -16.083 1.00 79.38 187 GLY A O 1
ATOM 1359 N N . ASP A 1 188 ? 27.223 9.826 -14.353 1.00 81.44 188 ASP A N 1
ATOM 1360 C CA . ASP A 1 188 ? 28.570 10.389 -14.547 1.00 81.44 188 ASP A CA 1
ATOM 1361 C C . ASP A 1 188 ? 29.708 9.549 -13.926 1.00 81.44 188 ASP A C 1
ATOM 1363 O O . ASP A 1 188 ? 30.870 9.954 -13.924 1.00 81.44 188 ASP A O 1
ATOM 1367 N N . GLY A 1 189 ? 29.379 8.362 -13.408 1.00 80.25 189 GLY A N 1
ATOM 1368 C CA . GLY A 1 189 ? 30.320 7.462 -12.738 1.00 80.25 189 GLY A CA 1
ATOM 1369 C C . GLY A 1 189 ? 30.452 7.673 -11.227 1.00 80.25 189 GLY A C 1
ATOM 1370 O O . GLY A 1 189 ? 31.235 6.959 -10.604 1.00 80.25 189 GLY A O 1
ATOM 1371 N N . THR A 1 190 ? 29.692 8.597 -10.630 1.00 86.38 190 THR A N 1
ATOM 1372 C CA . THR A 1 190 ? 29.630 8.789 -9.166 1.00 86.38 190 THR A CA 1
ATOM 1373 C C . THR A 1 190 ? 28.415 8.126 -8.511 1.00 86.38 190 THR A C 1
ATOM 1375 O O . THR A 1 190 ? 28.387 7.907 -7.300 1.00 86.38 190 THR A O 1
ATOM 1378 N N . GLU A 1 191 ? 27.434 7.754 -9.327 1.00 88.69 191 GLU A N 1
ATOM 1379 C CA . GLU A 1 191 ? 26.146 7.217 -8.906 1.00 88.69 191 GLU A CA 1
ATOM 1380 C C . GLU A 1 191 ? 26.157 5.688 -8.780 1.00 88.69 191 GLU A C 1
ATOM 1382 O O . GLU A 1 191 ? 26.690 4.973 -9.635 1.00 88.69 191 GLU A O 1
ATOM 1387 N N . ASN A 1 192 ? 25.503 5.172 -7.736 1.00 87.94 192 ASN A N 1
ATOM 1388 C CA . ASN A 1 192 ? 25.350 3.736 -7.511 1.00 87.94 192 ASN A CA 1
ATOM 1389 C C . ASN A 1 192 ? 23.935 3.279 -7.859 1.00 87.94 192 ASN A C 1
ATOM 1391 O O . ASN A 1 192 ? 22.965 3.761 -7.278 1.00 87.94 192 ASN A O 1
ATOM 1395 N N . ILE A 1 193 ? 23.818 2.269 -8.719 1.00 90.25 193 ILE A N 1
ATOM 1396 C CA . ILE A 1 193 ? 22.589 1.485 -8.834 1.00 90.25 193 ILE A CA 1
ATOM 1397 C C . ILE A 1 193 ? 22.764 0.136 -8.141 1.00 90.25 193 ILE A C 1
ATOM 1399 O O . ILE A 1 193 ? 23.702 -0.610 -8.422 1.00 90.25 193 ILE A O 1
ATOM 1403 N N . ILE A 1 194 ? 21.857 -0.176 -7.218 1.00 92.75 194 ILE A N 1
ATOM 1404 C CA . ILE A 1 194 ? 21.838 -1.437 -6.482 1.00 92.75 194 ILE A CA 1
ATOM 1405 C C . ILE A 1 194 ? 20.659 -2.258 -6.980 1.00 92.75 194 ILE A C 1
ATOM 1407 O O . ILE A 1 194 ? 19.510 -1.841 -6.872 1.00 92.75 194 ILE A O 1
ATOM 1411 N N . TRP A 1 195 ? 2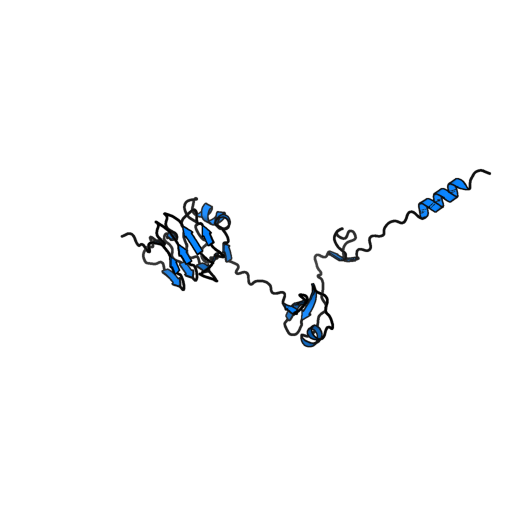0.952 -3.455 -7.472 1.00 91.56 195 TRP A N 1
ATOM 1412 C CA . TRP A 1 195 ? 19.967 -4.414 -7.958 1.00 91.56 195 TRP A CA 1
ATOM 1413 C C . TRP A 1 195 ? 20.075 -5.716 -7.180 1.00 91.56 195 TRP A C 1
ATOM 1415 O O . TRP A 1 195 ? 21.158 -6.298 -7.100 1.00 91.56 195 TRP A O 1
ATOM 1425 N N . ARG A 1 196 ? 18.969 -6.165 -6.579 1.00 95.44 196 ARG A N 1
ATOM 1426 C CA . ARG A 1 196 ? 18.928 -7.383 -5.755 1.00 95.44 196 ARG A CA 1
ATOM 1427 C C . ARG A 1 196 ? 17.662 -8.177 -6.022 1.00 95.44 196 ARG A C 1
ATOM 1429 O O . ARG A 1 196 ? 16.592 -7.593 -6.107 1.00 95.44 196 ARG A O 1
ATOM 1436 N N . ASP A 1 197 ? 17.773 -9.495 -6.124 1.00 95.44 197 ASP A N 1
ATOM 1437 C CA . ASP A 1 197 ? 16.615 -10.399 -6.201 1.00 95.44 197 ASP A CA 1
ATOM 1438 C C . ASP A 1 197 ? 15.605 -10.033 -7.312 1.00 95.44 197 ASP A C 1
ATOM 1440 O O . ASP A 1 197 ? 14.408 -10.247 -7.167 1.00 95.44 197 ASP A O 1
ATOM 1444 N N . CYS A 1 198 ? 16.073 -9.425 -8.406 1.00 95.50 198 CYS A N 1
ATOM 1445 C CA . CYS A 1 198 ? 15.232 -9.033 -9.539 1.00 95.50 198 CYS A CA 1
ATOM 1446 C C . CYS A 1 198 ? 15.316 -10.085 -10.648 1.00 95.50 198 CYS A C 1
ATOM 1448 O O . CYS A 1 198 ? 16.378 -10.672 -10.873 1.00 95.50 198 CYS A O 1
ATOM 1450 N N . ALA A 1 199 ? 14.230 -10.255 -11.399 1.00 95.56 199 ALA A N 1
ATOM 1451 C CA . ALA A 1 199 ? 14.220 -11.054 -12.620 1.00 95.56 199 ALA A CA 1
ATOM 1452 C C . ALA A 1 199 ? 14.053 -10.151 -13.844 1.00 95.56 199 ALA A C 1
ATOM 1454 O O . ALA A 1 199 ? 13.282 -9.196 -13.826 1.00 95.56 199 ALA A O 1
ATOM 1455 N N . VAL A 1 200 ? 14.758 -10.462 -14.931 1.00 95.56 200 VAL A N 1
ATOM 1456 C CA . VAL A 1 200 ? 14.563 -9.799 -16.225 1.00 95.56 200 VAL A CA 1
ATOM 1457 C C . VAL A 1 200 ? 13.981 -10.805 -17.200 1.00 95.56 200 VAL A C 1
ATOM 1459 O O . VAL A 1 200 ? 14.606 -11.821 -17.498 1.00 95.56 200 VAL A O 1
ATOM 1462 N N . VAL A 1 201 ? 12.792 -10.510 -17.718 1.00 95.12 201 VAL A N 1
ATOM 1463 C CA . VAL A 1 201 ? 12.025 -11.428 -18.565 1.00 95.12 201 VAL A CA 1
ATOM 1464 C C . VAL A 1 201 ? 11.724 -10.757 -19.900 1.00 95.12 201 VAL A C 1
ATOM 1466 O O . VAL A 1 201 ? 11.230 -9.632 -19.941 1.00 95.12 201 VAL A O 1
ATOM 1469 N N . ASN A 1 202 ? 12.018 -11.437 -21.014 1.00 93.25 202 ASN A N 1
ATOM 1470 C CA . ASN A 1 202 ? 11.720 -10.971 -22.379 1.00 93.25 202 ASN A CA 1
ATOM 1471 C C . ASN A 1 202 ? 12.227 -9.550 -22.701 1.00 93.25 202 ASN A C 1
ATOM 1473 O O . ASN A 1 202 ? 11.572 -8.802 -23.423 1.00 93.25 202 ASN A O 1
ATOM 1477 N N . SER A 1 203 ? 13.389 -9.172 -22.165 1.00 94.50 203 SER A N 1
ATOM 1478 C CA . SER A 1 203 ? 13.915 -7.804 -22.258 1.00 94.50 203 SER A CA 1
ATOM 1479 C C . SER A 1 203 ? 15.385 -7.782 -22.632 1.00 94.50 203 SER A C 1
ATOM 1481 O O . SER A 1 203 ? 16.137 -8.692 -22.283 1.00 94.50 203 SER A O 1
ATOM 1483 N N . ARG A 1 204 ? 15.830 -6.691 -23.260 1.00 93.31 204 ARG A N 1
ATOM 1484 C CA . ARG A 1 204 ? 17.262 -6.403 -23.381 1.00 93.31 204 ARG A CA 1
ATOM 1485 C C . ARG A 1 204 ? 17.773 -5.775 -22.088 1.00 93.31 204 ARG A C 1
ATOM 1487 O O . ARG A 1 204 ? 17.163 -4.853 -21.554 1.00 93.31 204 ARG A O 1
ATOM 1494 N N . ILE A 1 205 ? 18.933 -6.209 -21.622 1.00 88.06 205 ILE A N 1
ATOM 1495 C CA . ILE A 1 205 ? 19.681 -5.521 -20.566 1.00 88.06 205 ILE A CA 1
ATOM 1496 C C . ILE A 1 205 ? 20.735 -4.688 -21.301 1.00 88.06 205 ILE A C 1
ATOM 1498 O O . ILE A 1 205 ? 21.771 -5.224 -21.675 1.00 88.06 205 ILE A O 1
ATOM 1502 N N . SER A 1 206 ? 20.439 -3.432 -21.653 1.00 74.81 206 SER A N 1
ATOM 1503 C CA . SER A 1 206 ? 21.320 -2.640 -22.530 1.00 74.81 206 SER A CA 1
ATOM 1504 C C . SER A 1 206 ? 22.024 -1.508 -21.787 1.00 74.81 206 SER A C 1
ATOM 1506 O O . SER A 1 206 ? 21.382 -0.736 -21.080 1.00 74.81 206 SER A O 1
ATOM 1508 N N . ARG A 1 207 ? 23.334 -1.374 -22.023 1.00 56.78 207 ARG A N 1
ATOM 1509 C CA . ARG A 1 207 ? 24.034 -0.086 -22.102 1.00 56.78 207 ARG A CA 1
ATOM 1510 C C . ARG A 1 207 ? 24.223 0.186 -23.591 1.00 56.78 207 ARG A C 1
ATOM 1512 O O . ARG A 1 207 ? 24.889 -0.607 -24.254 1.00 56.78 207 ARG A O 1
ATOM 1519 N N . ASN A 1 208 ? 23.650 1.263 -24.118 1.00 49.56 208 ASN A N 1
ATOM 1520 C CA . ASN A 1 208 ? 24.111 1.747 -25.415 1.00 49.56 208 ASN A CA 1
ATOM 1521 C C . ASN A 1 208 ? 25.472 2.411 -25.178 1.00 49.56 208 ASN A C 1
ATOM 1523 O O . ASN A 1 208 ? 25.557 3.352 -24.389 1.00 49.56 208 ASN A O 1
ATOM 1527 N N . ASN A 1 209 ? 26.514 1.856 -25.800 1.00 49.12 209 ASN A N 1
ATOM 1528 C CA . ASN A 1 209 ? 27.760 2.582 -26.039 1.00 49.12 209 ASN A CA 1
ATOM 1529 C C . ASN A 1 209 ? 27.498 3.745 -26.995 1.00 49.12 209 ASN A C 1
ATOM 1531 O O . ASN A 1 209 ? 26.711 3.533 -27.950 1.00 49.12 209 ASN A O 1
#

Organism: NCBI:txid2980107

Radius of gyration: 30.24 Å; chains: 1; bounding box: 105×37×59 Å

Sequence (209 aa):
MKSNKLTLIGIVILFITTTALAQVGVGTTSPDASSALDISSTTQGLLAPRMTTTERTAIVSPAKGLLVFDIDNDAFYFYDGANWIAVEGGVKRNNYKLVQSDVDLADELAAGGGSSYLLDENTLYEINGTIFLAASIDINGAYVFGADGNEDVLVRAGGVIFSGVKGGGIKGVTLTAPGGSVFNMTGDGTENIIWRDCAVVNSRISRNN